Protein AF-A0A7S3AX98-F1 (afdb_monomer_lite)

pLDDT: mean 77.24, std 19.33, range [28.03, 97.25]

Secondary structure (DSSP, 8-state):
---EEEE------PPP-------S------PPPEEEEEEEEEE--SS--HHHHB--EEEEEESS-BSS--SEETTEEEEEEEPP-SS--BEEEEEES-SSSSTTEEEEEEE-TTSSEEESS--EE--GGGGSTTHHHHHHHHT--SHHHHTTEEETT----GGGGGSPPP-TTTTTSSEEEEEE---TT-EEEEETTT--EEEPPB-SS--EEEEEEEEEE-PPTT------

Radius of gyration: 21.08 Å; chains: 1; bounding box: 56×51×47 Å

InterPro domains:
  IPR044862 Prolyl 4-hydroxylase alpha subunit, Fe(2+) 2OG dioxygenase domain [PF13640] (165-219)
  IPR051559 Hypoxia-inducible factor prolyl hydroxylases [PTHR12907] (34-221)

Sequence (232 aa):
MASRCITWHPSSYLPPPHRRSQCSCCSSSTSPATRRSVTWLVYLNDEWDAQAHGGQLRVHERAADAEQVVGARGADLQIGWLRATSTLGEQPVFLDAGRSDDSGNCVLYVCLPSGGSRDLSQPFHANPLLFLSGGDLVARRLLIEREADAKRFHLVDAPKSAASAYLPQPGPEGADGGEQVRDISPTAGTLVLFDSVSLPHEVLPSVGRDRLACSGWFHEHVYPPGTHTAVA

Structure (mmCIF, N/CA/C/O backbone):
data_AF-A0A7S3AX98-F1
#
_entry.id   AF-A0A7S3AX98-F1
#
loop_
_atom_site.group_PDB
_atom_site.id
_atom_site.type_symbol
_atom_site.label_atom_id
_atom_site.label_alt_id
_atom_site.label_comp_id
_atom_site.label_asym_id
_atom_site.label_entity_id
_atom_site.label_seq_id
_atom_site.pdbx_PDB_ins_code
_atom_site.Cartn_x
_atom_site.Cartn_y
_atom_site.Cartn_z
_atom_site.occupancy
_atom_site.B_iso_or_equiv
_atom_site.auth_seq_id
_atom_site.auth_comp_id
_atom_site.auth_asym_id
_atom_site.auth_atom_id
_atom_site.pdbx_PDB_model_num
ATOM 1 N N . MET A 1 1 ? -5.302 9.783 24.234 1.00 44.66 1 MET A N 1
ATOM 2 C CA . MET A 1 1 ? -5.619 8.394 24.645 1.00 44.66 1 MET A CA 1
ATOM 3 C C . MET A 1 1 ? -4.852 7.441 23.740 1.00 44.66 1 MET A C 1
ATOM 5 O O . MET A 1 1 ? -4.564 7.828 22.614 1.00 44.66 1 MET A O 1
ATOM 9 N N . ALA A 1 2 ? -4.428 6.280 24.243 1.00 51.00 2 ALA A N 1
ATOM 10 C CA . ALA A 1 2 ? -3.436 5.426 23.584 1.00 51.00 2 ALA A CA 1
ATOM 11 C C . ALA A 1 2 ? -4.092 4.220 22.892 1.00 51.00 2 ALA A C 1
ATOM 13 O O . ALA A 1 2 ? -4.903 3.525 23.492 1.00 51.00 2 ALA A O 1
ATOM 14 N N . SER A 1 3 ? -3.706 3.938 21.645 1.00 53.66 3 SER A N 1
ATOM 15 C CA . SER A 1 3 ? -3.957 2.627 21.034 1.00 53.66 3 SER A CA 1
ATOM 16 C C . SER A 1 3 ? -3.023 1.597 21.671 1.00 53.66 3 SER A C 1
ATOM 18 O O . SER A 1 3 ? -1.813 1.826 21.733 1.00 53.66 3 SER A O 1
ATOM 20 N N . ARG A 1 4 ? -3.562 0.466 22.140 1.00 61.75 4 ARG A N 1
ATOM 21 C CA . ARG A 1 4 ? -2.764 -0.640 22.688 1.00 61.75 4 ARG A CA 1
ATOM 22 C C . ARG A 1 4 ? -2.791 -1.801 21.703 1.00 61.75 4 ARG A C 1
ATOM 24 O O . ARG A 1 4 ? -3.819 -2.445 21.516 1.00 61.75 4 ARG A O 1
ATOM 31 N N . CYS A 1 5 ? -1.651 -2.047 21.064 1.00 57.97 5 CYS A N 1
ATOM 32 C CA . CYS A 1 5 ? -1.474 -3.151 20.130 1.00 57.97 5 CYS A CA 1
ATOM 33 C C . CYS A 1 5 ? -0.668 -4.267 20.797 1.00 57.97 5 CYS A C 1
ATOM 35 O O . CYS A 1 5 ? 0.428 -4.016 21.302 1.00 57.97 5 CYS A O 1
ATOM 37 N N . ILE A 1 6 ? -1.207 -5.487 20.796 1.00 68.19 6 ILE A N 1
ATOM 38 C CA . ILE A 1 6 ? -0.447 -6.685 21.152 1.00 68.19 6 ILE A CA 1
ATOM 39 C C . ILE A 1 6 ? 0.127 -7.237 19.852 1.00 68.19 6 ILE A C 1
ATOM 41 O O . ILE A 1 6 ? -0.598 -7.787 19.021 1.00 68.19 6 ILE A O 1
ATOM 45 N N . THR A 1 7 ? 1.429 -7.059 19.661 1.00 57.88 7 THR A N 1
ATOM 46 C CA . THR A 1 7 ? 2.120 -7.559 18.475 1.00 57.88 7 THR A CA 1
ATOM 47 C C . THR A 1 7 ? 2.622 -8.971 18.736 1.00 57.88 7 THR A C 1
ATOM 49 O O . THR A 1 7 ? 3.448 -9.194 19.620 1.00 57.88 7 THR A O 1
ATOM 52 N N . TRP A 1 8 ? 2.143 -9.933 17.957 1.00 36.53 8 TRP A N 1
ATOM 53 C CA . TRP A 1 8 ? 2.626 -11.305 18.004 1.00 36.53 8 TRP A CA 1
ATOM 54 C C . TRP A 1 8 ? 3.872 -11.451 17.125 1.00 36.53 8 TRP A C 1
ATOM 56 O O . TRP A 1 8 ? 3.925 -10.935 16.008 1.00 36.53 8 TRP A O 1
ATOM 66 N N . HIS A 1 9 ? 4.907 -12.115 17.636 1.00 42.31 9 HIS A N 1
ATOM 67 C CA . HIS A 1 9 ? 6.134 -12.410 16.894 1.00 42.31 9 HIS A CA 1
ATOM 68 C C . HIS A 1 9 ? 6.312 -13.931 16.823 1.00 42.31 9 HIS A C 1
ATOM 70 O O . HIS A 1 9 ? 6.686 -14.540 17.829 1.00 42.31 9 HIS A O 1
ATOM 76 N N . PRO A 1 10 ? 6.080 -14.568 15.663 1.00 40.38 10 PRO A N 1
ATOM 77 C CA . PRO A 1 10 ? 6.420 -15.969 15.462 1.00 40.38 10 PRO A CA 1
ATOM 78 C C . PRO A 1 10 ? 7.929 -16.120 15.259 1.00 40.38 10 PRO A C 1
ATOM 80 O O . PRO A 1 10 ? 8.385 -16.341 14.144 1.00 40.38 10 PRO A O 1
ATOM 83 N N . SER A 1 11 ? 8.741 -15.982 16.308 1.00 40.16 11 SER A N 1
ATOM 84 C CA . SER A 1 11 ? 10.107 -16.517 16.258 1.00 40.16 11 SER A CA 1
ATOM 85 C C . SER A 1 11 ? 10.706 -16.719 17.644 1.00 40.16 11 SER A C 1
ATOM 87 O O . SER A 1 11 ? 11.289 -15.826 18.251 1.00 40.16 11 SER A O 1
ATOM 89 N N . SER A 1 12 ? 10.561 -17.934 18.158 1.00 35.84 12 SER A N 1
ATOM 90 C CA . SER A 1 12 ? 11.553 -18.554 19.039 1.00 35.84 12 SER A CA 1
ATOM 91 C C . SER A 1 12 ? 11.438 -20.068 18.889 1.00 35.84 12 S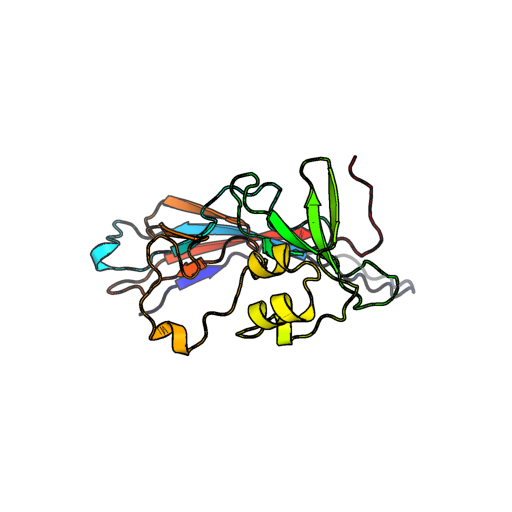ER A C 1
ATOM 93 O O . SER A 1 12 ? 11.002 -20.786 19.782 1.00 35.84 12 SER A O 1
ATOM 95 N N . TYR A 1 13 ? 11.849 -20.572 17.722 1.00 37.06 13 TYR A N 1
ATOM 96 C CA . TYR A 1 13 ? 12.366 -21.936 17.669 1.00 37.06 13 TYR A CA 1
ATOM 97 C C . TYR A 1 13 ? 13.660 -21.947 18.490 1.00 37.06 13 TYR A C 1
ATOM 99 O O . TYR A 1 13 ? 14.722 -21.565 18.006 1.00 37.06 13 TYR A O 1
ATOM 107 N N . LEU A 1 14 ? 13.556 -22.310 19.769 1.00 34.94 14 LEU A N 1
ATOM 108 C CA . LEU A 1 14 ? 14.710 -22.644 20.596 1.00 34.94 14 LEU A CA 1
ATOM 109 C C . LEU A 1 14 ? 15.337 -23.925 20.019 1.00 34.94 14 LEU A C 1
ATOM 111 O O . LEU A 1 14 ? 14.663 -24.959 20.009 1.00 34.94 14 LEU A O 1
ATOM 115 N N . PRO A 1 15 ? 16.592 -23.912 19.534 1.00 37.88 15 PRO A N 1
ATOM 116 C CA . PRO A 1 15 ? 17.270 -25.157 19.210 1.00 37.88 15 PRO A CA 1
ATOM 117 C C . PRO A 1 15 ? 17.524 -25.953 20.506 1.00 37.88 15 PRO A C 1
ATOM 119 O O . PRO A 1 15 ? 17.791 -25.355 21.555 1.00 37.88 15 PRO A O 1
ATOM 122 N N . PRO A 1 16 ? 17.437 -27.295 20.470 1.00 37.38 16 PRO A N 1
ATOM 123 C CA . PRO A 1 16 ? 17.613 -28.125 21.656 1.00 37.38 16 PRO A CA 1
ATOM 124 C C . PRO A 1 16 ? 19.055 -28.023 22.180 1.00 37.38 16 PRO A C 1
ATOM 126 O O . PRO A 1 16 ? 19.995 -27.869 21.393 1.00 37.38 16 PRO A O 1
ATOM 129 N N . PRO A 1 17 ? 19.281 -28.144 23.499 1.00 44.31 17 PRO A N 1
ATOM 130 C CA . PRO A 1 17 ? 20.614 -28.020 24.050 1.00 44.31 17 PRO A CA 1
ATOM 131 C C . PRO A 1 17 ? 21.300 -29.381 23.974 1.00 44.31 17 PRO A C 1
ATOM 133 O O . PRO A 1 17 ? 21.007 -30.225 24.804 1.00 44.31 17 PRO A O 1
ATOM 136 N N . HIS A 1 18 ? 22.248 -29.608 23.058 1.00 39.47 18 HIS A N 1
ATOM 137 C CA . HIS A 1 18 ? 23.334 -30.549 23.355 1.00 39.47 18 HIS A CA 1
ATOM 138 C C . HIS A 1 18 ? 24.621 -30.348 22.540 1.00 39.47 18 HIS A C 1
ATOM 140 O O . HIS A 1 18 ? 24.670 -30.515 21.331 1.00 39.47 18 HIS A O 1
ATOM 146 N N . ARG A 1 19 ? 25.675 -30.147 23.345 1.00 34.31 19 ARG A N 1
ATOM 147 C CA . ARG A 1 19 ? 27.054 -30.649 23.250 1.00 34.31 19 ARG A CA 1
ATOM 148 C C . ARG A 1 19 ? 27.988 -30.047 22.189 1.00 34.31 19 ARG A C 1
ATOM 150 O O . ARG A 1 19 ? 27.925 -30.319 21.001 1.00 34.31 19 ARG A O 1
ATOM 157 N N . ARG A 1 20 ? 28.955 -29.288 22.719 1.00 40.88 20 ARG A N 1
ATOM 158 C CA . ARG A 1 20 ? 30.170 -28.813 22.055 1.00 40.88 20 ARG A CA 1
ATOM 159 C C . ARG A 1 20 ? 30.968 -29.977 21.456 1.00 40.88 20 ARG A C 1
ATOM 161 O O . ARG A 1 20 ? 31.448 -30.829 22.196 1.00 40.88 20 ARG A O 1
ATOM 168 N N . SER A 1 21 ? 31.237 -29.889 20.163 1.00 35.28 21 SER A N 1
ATOM 169 C CA . SER A 1 21 ? 32.531 -30.239 19.574 1.00 35.28 21 SER A CA 1
ATOM 170 C C . SER A 1 21 ? 32.781 -29.264 18.428 1.00 35.28 21 SER A C 1
ATOM 172 O O . SER A 1 21 ? 32.036 -29.240 17.453 1.00 35.28 21 SER A O 1
ATOM 174 N N . GLN A 1 22 ? 33.779 -28.399 18.598 1.00 45.22 22 GLN A N 1
ATOM 175 C CA . GLN A 1 22 ? 34.223 -27.462 17.571 1.00 45.22 22 GLN A CA 1
ATOM 176 C C . GLN A 1 22 ? 34.738 -28.244 16.356 1.00 45.22 22 GLN A C 1
ATOM 178 O O . GLN A 1 22 ? 35.576 -29.131 16.506 1.00 45.22 22 GLN A O 1
ATOM 183 N N . CYS A 1 23 ? 34.278 -27.879 15.161 1.00 28.03 23 CYS A N 1
ATOM 184 C CA . CYS A 1 23 ? 34.991 -28.141 13.918 1.00 28.03 23 CYS A CA 1
ATOM 185 C C . CYS A 1 23 ? 34.952 -26.892 13.038 1.00 28.03 23 CYS A C 1
ATOM 187 O O . CYS A 1 23 ? 33.949 -26.192 12.932 1.00 28.03 23 CYS A O 1
ATOM 189 N N . SER A 1 24 ? 36.127 -26.599 12.500 1.00 43.31 24 SER A N 1
ATOM 190 C CA . SER A 1 24 ? 36.559 -25.354 11.885 1.00 43.31 24 SER A CA 1
ATOM 191 C C . SER A 1 24 ? 36.024 -25.187 10.465 1.00 43.31 24 SER A C 1
ATOM 193 O O . SER A 1 24 ? 36.678 -25.644 9.539 1.00 43.31 24 SER A O 1
ATOM 195 N N . CYS A 1 25 ? 34.914 -24.466 10.295 1.00 28.50 25 CYS A N 1
ATOM 196 C CA . CYS A 1 25 ? 34.627 -23.603 9.141 1.00 28.50 25 CYS A CA 1
ATOM 197 C C . CYS A 1 25 ? 33.595 -22.566 9.617 1.00 28.50 25 CYS A C 1
ATOM 199 O O . CYS A 1 25 ? 32.431 -22.918 9.799 1.00 28.50 25 CYS A O 1
ATOM 201 N N . CYS A 1 26 ? 33.970 -21.304 9.836 1.00 33.12 26 CYS A N 1
ATOM 202 C CA . CYS A 1 26 ? 32.992 -20.239 10.077 1.00 33.12 26 CYS A CA 1
ATOM 203 C C . CYS A 1 26 ? 32.237 -19.942 8.771 1.00 33.12 26 CYS A C 1
ATOM 205 O O . CYS A 1 26 ? 32.495 -18.945 8.107 1.00 33.12 26 CYS A O 1
ATOM 207 N N . SER A 1 27 ? 31.320 -20.825 8.384 1.00 40.88 27 SER A N 1
ATOM 208 C CA . SER A 1 27 ? 30.196 -20.443 7.542 1.00 40.88 27 SER A CA 1
ATOM 209 C C . SER A 1 27 ? 29.270 -19.647 8.452 1.00 40.88 27 SER A C 1
ATOM 211 O O . SER A 1 27 ? 28.631 -20.190 9.350 1.00 40.88 27 SER A O 1
ATOM 213 N N . SER A 1 28 ? 29.276 -18.325 8.298 1.00 43.94 28 SER A N 1
ATOM 214 C CA . SER A 1 28 ? 28.250 -17.473 8.881 1.00 43.94 28 SER A CA 1
ATOM 215 C C . SER A 1 28 ? 26.905 -17.986 8.374 1.00 43.94 28 SER A C 1
ATOM 217 O O . SER A 1 28 ? 26.558 -17.763 7.215 1.00 43.94 28 SER A O 1
ATOM 219 N N . SER A 1 29 ? 26.169 -18.726 9.204 1.00 48.00 29 SER A N 1
ATOM 220 C CA . SER A 1 29 ? 24.787 -19.094 8.917 1.00 48.00 29 SER A CA 1
ATOM 221 C C . SER A 1 29 ? 23.948 -17.827 9.048 1.00 48.00 29 SER A C 1
ATOM 223 O O . SER A 1 29 ? 23.324 -17.575 10.079 1.00 48.00 29 SER A O 1
ATOM 225 N N . THR A 1 30 ? 24.013 -16.968 8.037 1.00 55.72 30 THR A N 1
ATOM 226 C CA . THR A 1 30 ? 23.098 -15.845 7.912 1.00 55.72 30 THR A CA 1
ATOM 227 C C . THR A 1 30 ? 21.725 -16.468 7.728 1.00 55.72 30 THR A C 1
ATOM 229 O O . THR A 1 30 ? 21.477 -17.120 6.713 1.00 55.72 30 THR A O 1
ATOM 232 N N . SER A 1 31 ? 20.853 -16.346 8.732 1.00 59.03 31 SER A N 1
ATOM 233 C CA . SER A 1 31 ? 19.447 -16.709 8.564 1.00 59.03 31 SER A CA 1
ATOM 234 C C . SER A 1 31 ? 18.941 -16.040 7.284 1.00 59.03 31 SER A C 1
ATOM 236 O O . SER A 1 31 ? 19.215 -14.848 7.104 1.00 59.03 31 SER A O 1
ATOM 238 N N . PRO A 1 32 ? 18.264 -16.773 6.382 1.00 67.25 32 PRO A N 1
ATOM 239 C CA . PRO A 1 32 ? 17.798 -16.192 5.133 1.00 67.25 32 PRO A CA 1
ATOM 240 C C . PRO A 1 32 ? 16.945 -14.968 5.452 1.00 67.25 32 PRO A C 1
ATOM 242 O O . PRO A 1 32 ? 16.093 -15.018 6.345 1.00 67.25 32 PRO A O 1
ATOM 245 N N . ALA A 1 33 ? 17.216 -13.860 4.759 1.00 78.44 33 ALA A N 1
ATOM 246 C CA . ALA A 1 33 ? 16.448 -12.640 4.932 1.00 78.44 33 ALA A CA 1
ATOM 247 C C . ALA A 1 33 ? 14.962 -12.952 4.707 1.00 78.44 33 ALA A C 1
ATOM 249 O O . ALA A 1 33 ? 14.602 -13.743 3.834 1.00 78.44 33 ALA A O 1
ATOM 250 N N . THR A 1 34 ? 14.096 -12.364 5.525 1.00 85.56 34 THR A N 1
ATOM 251 C CA . THR A 1 34 ? 12.647 -12.484 5.356 1.00 85.56 34 THR A CA 1
ATOM 252 C C . THR A 1 34 ? 12.039 -11.102 5.252 1.00 85.56 34 THR A C 1
ATOM 254 O O . THR A 1 34 ? 12.587 -10.135 5.789 1.00 85.56 34 THR A O 1
ATOM 257 N N . ARG A 1 35 ? 10.896 -11.011 4.584 1.00 86.12 35 ARG A N 1
ATOM 258 C CA . ARG A 1 35 ? 10.091 -9.791 4.515 1.00 86.12 35 ARG A CA 1
ATOM 259 C C . ARG A 1 35 ? 8.653 -10.097 4.893 1.00 86.12 35 ARG A C 1
ATOM 261 O O . ARG A 1 35 ? 8.215 -11.238 4.777 1.00 86.12 35 ARG A O 1
ATOM 268 N N . ARG A 1 36 ? 7.935 -9.075 5.354 1.00 90.25 36 ARG A N 1
ATOM 269 C CA . ARG A 1 36 ? 6.500 -9.170 5.634 1.00 90.25 36 ARG A CA 1
ATOM 270 C C . ARG A 1 36 ? 5.756 -9.317 4.311 1.00 90.25 36 ARG A C 1
ATOM 272 O O . ARG A 1 36 ? 5.982 -8.508 3.418 1.00 90.25 36 ARG A O 1
ATOM 279 N N . SER A 1 37 ? 4.903 -10.327 4.205 1.00 91.19 37 SER A N 1
ATOM 280 C CA . SER A 1 37 ? 4.049 -10.549 3.034 1.00 91.19 37 SER A CA 1
ATOM 281 C C . SER A 1 37 ? 2.594 -10.217 3.334 1.00 91.19 37 SER A C 1
ATOM 283 O O . SER A 1 37 ? 1.951 -9.507 2.573 1.00 91.19 37 SER A O 1
ATOM 285 N N . VAL A 1 38 ? 2.075 -10.667 4.477 1.00 94.56 38 VAL A N 1
ATOM 286 C CA . VAL A 1 38 ? 0.684 -10.421 4.874 1.00 94.56 38 VAL A CA 1
ATOM 287 C C . VAL A 1 38 ? 0.641 -9.866 6.286 1.00 94.56 38 VAL A C 1
ATOM 289 O O . VAL A 1 38 ? 1.172 -10.472 7.219 1.00 94.56 38 VAL A O 1
ATOM 292 N N . THR A 1 39 ? -0.042 -8.740 6.457 1.00 95.00 39 THR A N 1
ATOM 293 C CA . THR A 1 39 ? -0.401 -8.196 7.765 1.00 95.00 39 THR A CA 1
ATOM 294 C C . THR A 1 39 ? -1.741 -8.781 8.172 1.00 95.00 39 THR A C 1
ATOM 296 O O . THR A 1 39 ? -2.671 -8.828 7.367 1.00 95.00 39 THR A O 1
ATOM 299 N N . TRP A 1 40 ? -1.864 -9.181 9.433 1.00 97.06 40 TRP A N 1
ATOM 300 C CA . TRP A 1 40 ? -3.150 -9.540 10.013 1.00 97.06 40 TRP A CA 1
ATOM 301 C C . TRP A 1 40 ? -3.392 -8.784 11.316 1.00 97.06 40 TRP A C 1
ATOM 303 O O . TRP A 1 40 ? -2.461 -8.502 12.077 1.00 97.06 40 TRP A O 1
ATOM 313 N N . LEU A 1 41 ? -4.657 -8.477 11.589 1.00 96.25 41 LEU A N 1
ATOM 314 C CA . LEU A 1 41 ? -5.102 -7.996 12.890 1.00 96.25 41 LEU A CA 1
ATOM 315 C C . LEU A 1 41 ? -6.504 -8.500 13.225 1.00 96.25 41 LEU A C 1
ATOM 317 O O . LEU A 1 41 ? -7.357 -8.622 12.351 1.00 96.25 41 LEU A O 1
ATOM 321 N N . VAL A 1 42 ? -6.743 -8.756 14.506 1.00 97.25 42 VAL A N 1
ATOM 322 C CA . VAL A 1 42 ? -8.062 -9.064 15.054 1.00 97.25 42 VAL A CA 1
ATOM 323 C C . VAL A 1 42 ? -8.419 -8.046 16.126 1.00 97.25 42 VAL A C 1
ATOM 325 O O . VAL A 1 42 ? -7.621 -7.753 17.023 1.00 97.25 42 VAL A O 1
ATOM 328 N N . TYR A 1 43 ? -9.619 -7.493 16.018 1.00 96.75 43 TYR A N 1
ATOM 329 C CA . TYR A 1 43 ? -10.148 -6.529 16.971 1.00 96.75 43 TYR A CA 1
ATOM 330 C C . TYR A 1 43 ? -10.787 -7.214 18.172 1.00 96.75 43 TYR A C 1
ATOM 332 O O . TYR A 1 43 ? -11.423 -8.261 18.036 1.00 96.75 43 TYR A O 1
ATOM 340 N N . LEU A 1 44 ? -10.613 -6.607 19.348 1.00 95.06 44 LEU A N 1
ATOM 341 C CA . LEU A 1 44 ? -10.995 -7.200 20.634 1.00 95.06 44 LEU A CA 1
ATOM 342 C C . LEU A 1 44 ? -12.018 -6.366 21.416 1.00 95.06 44 LEU A C 1
ATOM 344 O O . LEU A 1 44 ? -12.429 -6.774 22.496 1.00 95.06 44 LEU A O 1
ATOM 348 N N . ASN A 1 45 ? -12.396 -5.183 20.928 1.00 88.88 45 ASN A N 1
ATOM 349 C CA . ASN A 1 45 ? -13.336 -4.326 21.642 1.00 88.88 45 ASN A CA 1
ATOM 350 C C . ASN A 1 45 ? -14.788 -4.643 21.287 1.00 88.88 45 ASN A C 1
ATOM 352 O O . ASN A 1 45 ? -15.217 -4.415 20.151 1.00 88.88 45 ASN A O 1
ATOM 356 N N . ASP A 1 46 ? -15.556 -5.061 22.284 1.00 90.06 46 ASP A N 1
ATOM 357 C CA . ASP A 1 46 ? -17.002 -5.195 22.156 1.00 90.06 46 ASP A CA 1
ATOM 358 C C . ASP A 1 46 ? -17.682 -3.823 22.004 1.00 90.06 46 ASP A C 1
ATOM 360 O O . ASP A 1 46 ? -17.147 -2.780 22.407 1.00 90.06 46 ASP A O 1
ATOM 364 N N . GLU A 1 47 ? -18.859 -3.821 21.371 1.00 89.56 47 GLU A N 1
ATOM 365 C CA . GLU A 1 47 ? -19.755 -2.658 21.271 1.00 89.56 47 GLU A CA 1
ATOM 366 C C . GLU A 1 47 ? -19.046 -1.373 20.785 1.00 89.56 47 GLU A C 1
ATOM 368 O O . GLU A 1 47 ? -19.174 -0.293 21.369 1.00 89.56 47 GLU A O 1
ATOM 373 N N . TRP A 1 48 ? -18.210 -1.480 19.742 1.00 92.69 48 TRP A N 1
ATOM 374 C CA . TRP A 1 48 ? -17.514 -0.321 19.166 1.00 92.69 48 TRP A CA 1
ATOM 375 C C . TRP A 1 48 ? -18.428 0.521 18.281 1.00 92.69 48 TRP A C 1
ATOM 377 O O . TRP A 1 48 ? -18.781 0.117 17.177 1.00 92.69 48 TRP A O 1
ATOM 387 N N . ASP A 1 49 ? -18.750 1.728 18.750 1.00 92.19 49 ASP A N 1
ATOM 388 C CA . ASP A 1 49 ? -19.345 2.780 17.924 1.00 92.19 49 ASP A CA 1
ATOM 389 C C . ASP A 1 49 ? -18.245 3.573 17.208 1.00 92.19 49 ASP A C 1
ATOM 391 O O . ASP A 1 49 ? -17.502 4.340 17.821 1.00 92.19 49 ASP A O 1
ATOM 395 N N . ALA A 1 50 ? -18.139 3.377 15.898 1.00 89.56 50 ALA A N 1
ATOM 396 C CA . ALA A 1 50 ? -17.135 4.022 15.066 1.00 89.56 50 ALA A CA 1
ATOM 397 C C . ALA A 1 50 ? -17.366 5.544 14.924 1.00 89.56 50 ALA A C 1
ATOM 399 O O . ALA A 1 50 ? -16.400 6.292 14.768 1.00 89.56 50 ALA A O 1
ATOM 400 N N . GLN A 1 51 ? -18.616 6.014 15.008 1.00 90.62 51 GLN A N 1
ATOM 401 C CA . GLN A 1 51 ? -18.954 7.439 14.910 1.00 90.62 51 GLN A CA 1
ATOM 402 C C . GLN A 1 51 ? -18.576 8.185 16.189 1.00 90.62 51 GLN A C 1
ATOM 404 O O . GLN A 1 51 ? -18.017 9.278 16.126 1.00 90.62 51 GLN A O 1
ATOM 409 N N . ALA A 1 52 ? -18.829 7.580 17.351 1.00 92.88 52 ALA A N 1
ATOM 410 C CA . ALA A 1 52 ? -18.485 8.179 18.638 1.00 92.88 52 ALA A CA 1
ATOM 411 C C . ALA A 1 52 ? -16.995 8.031 18.995 1.00 92.88 52 ALA A C 1
ATOM 413 O O . ALA A 1 52 ? -16.405 8.943 19.576 1.00 92.88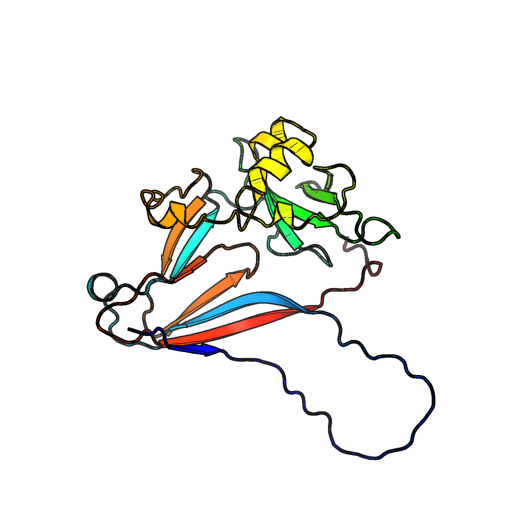 52 ALA A O 1
ATOM 414 N N . HIS A 1 53 ? -16.380 6.887 18.673 1.00 93.50 53 HIS A N 1
ATOM 415 C CA . HIS A 1 53 ? -15.053 6.530 19.189 1.00 93.50 53 HIS A CA 1
ATOM 416 C C . HIS A 1 53 ? -13.922 6.585 18.153 1.00 93.50 53 HIS A C 1
ATOM 418 O O . HIS A 1 53 ? -12.757 6.497 18.545 1.00 93.50 53 HIS A O 1
ATOM 424 N N . GLY A 1 54 ? -14.212 6.722 16.855 1.00 93.38 54 GLY A N 1
ATOM 425 C CA . GLY A 1 54 ? -13.187 6.725 15.805 1.00 93.38 54 GLY A CA 1
ATOM 426 C C . GLY A 1 54 ? -12.404 5.407 15.733 1.00 93.38 54 GLY A C 1
ATOM 427 O O . GLY A 1 54 ? -12.976 4.323 15.874 1.00 93.38 54 GLY A O 1
ATOM 428 N N . GLY A 1 55 ? -11.082 5.490 15.543 1.00 92.56 55 GLY A N 1
ATOM 429 C CA . GLY A 1 55 ? -10.175 4.337 15.622 1.00 92.56 55 GLY A CA 1
ATOM 430 C C . GLY A 1 55 ? -10.212 3.371 14.432 1.00 92.56 55 GLY A C 1
ATOM 431 O O . GLY A 1 55 ? -9.691 2.257 14.540 1.00 92.56 55 GLY A O 1
ATOM 432 N N . GLN A 1 56 ? -10.840 3.745 13.317 1.00 94.56 56 GLN A N 1
ATOM 433 C CA . GLN A 1 56 ? -10.907 2.901 12.125 1.00 94.56 56 GLN A CA 1
ATOM 434 C C . GLN A 1 56 ? -9.508 2.639 11.557 1.00 94.56 56 GLN A C 1
ATOM 436 O O . GLN A 1 56 ? -8.627 3.499 11.611 1.00 94.56 56 GLN A O 1
ATOM 441 N N . LEU A 1 57 ? -9.309 1.448 10.992 1.00 94.31 57 LEU A N 1
ATOM 442 C CA . LEU A 1 57 ? -8.206 1.228 10.060 1.00 94.31 57 LEU A CA 1
ATOM 443 C C . LEU A 1 57 ? -8.658 1.740 8.697 1.00 94.31 57 LEU A C 1
ATOM 445 O O . LEU A 1 57 ? -9.554 1.152 8.092 1.00 94.31 57 LEU A O 1
ATOM 449 N N . ARG A 1 58 ? -8.051 2.829 8.244 1.00 92.50 58 ARG A N 1
ATOM 450 C CA . ARG A 1 58 ? -8.231 3.363 6.904 1.00 92.50 58 ARG A CA 1
ATOM 451 C C . ARG A 1 58 ? -7.253 2.680 5.967 1.00 92.50 58 ARG A C 1
ATOM 453 O O . ARG A 1 58 ? -6.051 2.708 6.218 1.00 92.50 58 ARG A O 1
ATOM 460 N N . VAL A 1 59 ? -7.759 2.083 4.901 1.00 90.75 59 VAL A N 1
ATOM 461 C CA . VAL A 1 59 ? -6.952 1.514 3.819 1.00 90.75 59 VAL A CA 1
ATOM 462 C C . VAL A 1 59 ? -7.142 2.333 2.545 1.00 90.75 59 VAL A C 1
ATOM 464 O O . VAL A 1 59 ? -8.211 2.906 2.317 1.00 90.75 59 VAL A O 1
ATOM 467 N N . HIS A 1 60 ? -6.087 2.397 1.741 1.00 88.81 60 HIS A N 1
ATOM 468 C CA . HIS A 1 60 ? -6.045 3.073 0.450 1.00 88.81 60 HIS A CA 1
ATOM 469 C C . HIS A 1 60 ? -5.929 2.002 -0.640 1.00 88.81 60 HIS A C 1
ATOM 471 O O . HIS A 1 60 ? -4.834 1.641 -1.069 1.00 88.81 60 HIS A O 1
ATOM 477 N N . GLU A 1 61 ? -7.066 1.421 -1.019 1.00 88.81 61 GLU A N 1
ATOM 478 C CA . GLU A 1 61 ? -7.146 0.409 -2.078 1.00 88.81 61 GLU A CA 1
ATOM 479 C C . GLU A 1 61 ? -6.912 1.075 -3.443 1.00 88.81 61 GLU A C 1
ATOM 481 O O . GLU A 1 61 ? -7.101 2.281 -3.588 1.00 88.81 61 GLU A O 1
ATOM 486 N N . ARG A 1 62 ? -6.496 0.327 -4.470 1.00 89.38 62 ARG A N 1
ATOM 487 C CA . ARG A 1 62 ? -6.496 0.871 -5.836 1.00 89.38 62 ARG A CA 1
ATOM 488 C C . ARG A 1 62 ? -7.920 0.874 -6.385 1.00 89.38 62 ARG A C 1
ATOM 490 O O . ARG A 1 62 ? -8.678 -0.055 -6.135 1.00 89.38 62 ARG A O 1
ATOM 497 N N . ALA A 1 63 ? -8.275 1.910 -7.141 1.00 84.75 63 ALA A N 1
ATOM 498 C CA . ALA A 1 63 ? -9.631 2.080 -7.667 1.00 84.75 63 ALA A CA 1
ATOM 499 C C . ALA A 1 63 ? -10.004 1.058 -8.761 1.00 84.75 63 ALA A C 1
ATOM 501 O O . ALA A 1 63 ? -11.185 0.865 -9.043 1.00 84.75 63 ALA A O 1
ATOM 502 N N . ALA A 1 64 ? -9.013 0.420 -9.383 1.00 89.19 64 ALA A N 1
ATOM 503 C CA . ALA A 1 64 ? -9.202 -0.658 -10.344 1.00 89.19 64 ALA A CA 1
ATOM 504 C C . ALA A 1 64 ? -8.362 -1.880 -9.953 1.00 89.19 64 ALA A C 1
ATOM 506 O O . ALA A 1 64 ? -7.349 -1.758 -9.260 1.00 89.19 64 ALA A O 1
ATOM 507 N N . ASP A 1 65 ? -8.791 -3.054 -10.418 1.00 90.12 65 ASP A N 1
ATOM 508 C CA . ASP A 1 65 ? -8.109 -4.312 -10.131 1.00 90.12 65 ASP A CA 1
ATOM 509 C C . ASP A 1 65 ? -6.690 -4.331 -10.708 1.00 90.12 65 ASP A C 1
ATOM 511 O O . ASP A 1 65 ? -6.401 -3.751 -11.764 1.00 90.12 65 ASP A O 1
ATOM 515 N N . ALA A 1 66 ? -5.801 -5.030 -10.004 1.00 91.94 66 ALA A N 1
ATOM 516 C CA . ALA A 1 66 ? -4.446 -5.247 -10.466 1.00 91.94 66 ALA A CA 1
ATOM 517 C C . ALA A 1 66 ? -4.425 -6.268 -11.613 1.00 91.94 66 ALA A C 1
ATOM 519 O O . ALA A 1 66 ? -4.963 -7.367 -11.498 1.00 91.94 66 ALA A O 1
ATOM 520 N N . GLU A 1 67 ? -3.724 -5.939 -12.695 1.00 91.25 67 GLU A N 1
ATOM 521 C CA . GLU A 1 67 ? -3.506 -6.839 -13.835 1.00 91.25 67 GLU A CA 1
ATOM 522 C C . GLU A 1 67 ? -2.708 -8.092 -13.452 1.00 91.25 67 GLU A C 1
ATOM 524 O O . GLU A 1 67 ? -2.729 -9.086 -14.175 1.00 91.25 67 GLU A O 1
ATOM 529 N N . GLN A 1 68 ? -1.942 -8.034 -12.357 1.00 91.19 68 GLN A N 1
ATOM 530 C CA . GLN A 1 68 ? -0.999 -9.063 -11.918 1.00 91.19 68 GLN A CA 1
ATOM 531 C C . GLN A 1 68 ? -0.933 -9.136 -10.385 1.00 91.19 68 GLN A C 1
ATOM 533 O O . GLN A 1 68 ? -1.431 -8.254 -9.687 1.00 91.19 68 GLN A O 1
ATOM 538 N N . VAL A 1 69 ? -0.284 -10.186 -9.868 1.00 90.75 69 VAL A N 1
ATOM 539 C CA . VAL A 1 69 ? -0.032 -10.371 -8.427 1.00 90.75 69 VAL A CA 1
ATOM 540 C C . VAL A 1 69 ? 0.719 -9.168 -7.856 1.00 90.75 69 VAL A C 1
ATOM 542 O O . VAL A 1 69 ? 1.627 -8.642 -8.496 1.00 90.75 69 VAL A O 1
ATOM 545 N N . VAL A 1 70 ? 0.330 -8.751 -6.654 1.00 93.56 70 VAL A N 1
ATOM 546 C CA . VAL A 1 70 ? 0.867 -7.591 -5.934 1.00 93.56 70 VAL A CA 1
ATOM 547 C C . VAL A 1 70 ? 1.856 -8.014 -4.847 1.00 93.56 70 VAL A C 1
ATOM 549 O O . VAL A 1 70 ? 2.046 -9.199 -4.574 1.00 93.56 70 VAL A O 1
ATOM 552 N N . GLY A 1 71 ? 2.489 -7.028 -4.228 1.00 91.75 71 GLY A N 1
ATOM 553 C CA . GLY A 1 71 ? 3.304 -7.182 -3.035 1.00 91.75 71 GLY A CA 1
ATOM 554 C C . GLY A 1 71 ? 4.750 -7.515 -3.358 1.00 91.75 71 GLY A C 1
ATOM 555 O O . GLY A 1 71 ? 5.636 -6.666 -3.230 1.00 91.75 71 GLY A O 1
ATOM 556 N N . ALA A 1 72 ? 5.015 -8.734 -3.819 1.00 89.38 72 ALA A N 1
ATOM 557 C CA . ALA A 1 72 ? 6.367 -9.122 -4.187 1.00 89.38 72 ALA A CA 1
ATOM 558 C C . ALA A 1 72 ? 6.440 -10.261 -5.207 1.00 89.38 72 ALA A C 1
ATOM 560 O O . ALA A 1 72 ? 5.518 -11.060 -5.364 1.00 89.38 72 ALA A O 1
ATOM 561 N N . ARG A 1 73 ? 7.581 -10.349 -5.897 1.00 87.06 73 ARG A N 1
ATOM 562 C CA . ARG A 1 73 ? 7.853 -11.351 -6.928 1.00 87.06 73 ARG A CA 1
ATOM 563 C C . ARG A 1 73 ? 9.266 -11.904 -6.775 1.00 87.06 73 ARG A C 1
ATOM 565 O O . ARG A 1 73 ? 10.239 -11.280 -7.177 1.00 87.06 73 ARG A O 1
ATOM 572 N N . GLY A 1 74 ? 9.395 -13.105 -6.210 1.00 85.25 74 GLY A N 1
ATOM 573 C CA . GLY A 1 74 ? 10.716 -13.688 -5.949 1.00 85.25 74 GLY A CA 1
ATOM 574 C C . GLY A 1 74 ? 11.519 -12.803 -4.993 1.00 85.25 74 GLY A C 1
ATOM 575 O O . GLY A 1 74 ? 11.068 -12.553 -3.879 1.00 85.25 74 GLY A O 1
ATOM 576 N N . ALA A 1 75 ? 12.681 -12.302 -5.408 1.00 83.06 75 ALA A N 1
ATOM 577 C CA . ALA A 1 75 ? 13.457 -11.345 -4.612 1.00 83.06 75 ALA A CA 1
ATOM 578 C C . ALA A 1 75 ? 12.928 -9.899 -4.711 1.00 83.06 75 ALA A C 1
ATOM 580 O O . ALA A 1 75 ? 13.198 -9.092 -3.820 1.00 83.06 75 ALA A O 1
ATOM 581 N N . ASP A 1 76 ? 12.111 -9.596 -5.719 1.00 87.81 76 ASP A N 1
ATOM 582 C CA . ASP A 1 76 ? 11.751 -8.230 -6.090 1.00 87.81 76 ASP A CA 1
ATOM 583 C C . ASP A 1 76 ? 10.543 -7.736 -5.302 1.00 87.81 76 ASP A C 1
ATOM 585 O O . ASP A 1 76 ? 9.565 -8.463 -5.099 1.00 87.81 76 ASP A O 1
ATOM 589 N N . LEU A 1 77 ? 10.602 -6.482 -4.862 1.00 88.56 77 LEU A N 1
ATOM 590 C CA . LEU A 1 77 ? 9.538 -5.839 -4.095 1.00 88.56 77 LEU A CA 1
ATOM 591 C C . LEU A 1 77 ? 8.706 -4.942 -5.010 1.00 88.56 77 LEU A C 1
ATOM 593 O O . LEU A 1 77 ? 9.261 -4.227 -5.850 1.00 88.56 77 LEU A O 1
ATOM 597 N N . GLN A 1 78 ? 7.385 -4.941 -4.833 1.00 92.81 78 GLN A N 1
ATOM 598 C CA . GLN A 1 78 ? 6.550 -3.912 -5.439 1.00 92.81 78 GLN A CA 1
ATOM 599 C C . GLN A 1 78 ? 6.863 -2.562 -4.786 1.00 92.81 78 GLN A C 1
ATOM 601 O O . GLN A 1 78 ? 6.816 -2.428 -3.567 1.00 92.81 78 GLN A O 1
ATOM 606 N N . ILE A 1 79 ? 7.157 -1.550 -5.600 1.00 90.75 79 ILE A N 1
ATOM 607 C CA . ILE A 1 79 ? 7.439 -0.190 -5.117 1.00 90.75 79 ILE A CA 1
ATOM 608 C C . ILE A 1 79 ? 6.464 0.855 -5.661 1.00 90.75 79 ILE A C 1
ATOM 610 O O . ILE A 1 79 ? 6.419 1.978 -5.159 1.00 90.75 79 ILE A O 1
ATOM 614 N N . GLY A 1 80 ? 5.684 0.510 -6.687 1.00 91.69 80 GLY A N 1
ATOM 615 C CA . GLY A 1 80 ? 4.746 1.437 -7.303 1.00 91.69 80 GLY A CA 1
ATOM 616 C C . GLY A 1 80 ? 3.658 0.770 -8.130 1.00 91.69 80 GLY A C 1
ATOM 617 O O . GLY A 1 80 ? 3.458 -0.446 -8.093 1.00 91.69 80 GLY A O 1
ATOM 618 N N . TRP A 1 81 ? 2.982 1.611 -8.896 1.00 93.06 81 TRP A N 1
ATOM 619 C CA . TRP A 1 81 ? 1.859 1.313 -9.766 1.00 93.06 81 TRP A CA 1
ATOM 620 C C . TRP A 1 81 ? 1.999 2.092 -11.073 1.00 93.06 81 TRP A C 1
ATOM 622 O O . TRP A 1 81 ? 2.457 3.234 -11.065 1.00 93.06 81 TRP A O 1
ATOM 632 N N . LEU A 1 82 ? 1.556 1.515 -12.190 1.00 92.88 82 LEU A N 1
ATOM 633 C CA . LEU A 1 82 ? 1.058 2.294 -13.320 1.00 92.88 82 LEU A CA 1
ATOM 634 C C . LEU A 1 82 ? -0.467 2.302 -13.254 1.00 92.88 82 LEU A C 1
ATOM 636 O O . LEU A 1 82 ? -1.090 1.243 -13.345 1.00 92.88 82 LEU A O 1
ATOM 640 N N . ARG A 1 83 ? -1.051 3.498 -13.157 1.00 91.12 83 ARG A N 1
ATOM 641 C CA . ARG A 1 83 ? -2.501 3.713 -13.111 1.00 91.12 83 ARG A CA 1
ATOM 642 C C . ARG A 1 83 ? -3.217 3.024 -14.268 1.00 91.12 83 ARG A C 1
ATOM 644 O O . ARG A 1 83 ? -2.698 3.037 -15.390 1.00 91.12 83 ARG A O 1
ATOM 651 N N . ALA A 1 84 ? -4.408 2.495 -14.026 1.00 90.31 84 ALA A N 1
ATOM 652 C CA . ALA A 1 84 ? -5.258 1.906 -15.052 1.00 90.31 84 ALA A CA 1
ATOM 653 C C . ALA A 1 84 ? -5.515 2.859 -16.240 1.00 90.31 84 ALA A C 1
ATOM 655 O O . ALA A 1 84 ? -5.500 4.088 -16.120 1.00 90.31 84 ALA A O 1
ATOM 656 N N . THR A 1 85 ? -5.743 2.275 -17.412 1.00 87.88 85 THR A N 1
ATOM 657 C CA . THR A 1 85 ? -6.215 2.945 -18.630 1.00 87.88 85 THR A CA 1
ATOM 658 C C . THR A 1 85 ? -7.583 2.391 -19.024 1.00 87.88 85 THR A C 1
ATOM 660 O O . THR A 1 85 ? -8.129 1.508 -18.372 1.00 87.88 85 THR A O 1
ATOM 663 N N . SER A 1 86 ? -8.140 2.858 -20.143 1.00 87.25 86 SER A N 1
ATOM 664 C CA . SER A 1 86 ? -9.356 2.269 -20.716 1.00 87.25 86 SER A CA 1
ATOM 665 C C . SER A 1 86 ? -9.189 0.822 -21.202 1.00 87.25 86 SER A C 1
ATOM 667 O O . SER A 1 86 ? -10.183 0.193 -21.552 1.00 87.25 86 SER A O 1
ATOM 669 N N . THR A 1 87 ? -7.958 0.304 -21.277 1.00 85.94 87 THR A N 1
ATOM 670 C CA . THR A 1 87 ? -7.651 -1.019 -21.843 1.00 85.94 87 THR A CA 1
ATOM 671 C C . THR A 1 87 ? -6.850 -1.928 -20.916 1.00 85.94 87 THR A C 1
ATOM 673 O O . THR A 1 87 ? -6.683 -3.096 -21.250 1.00 85.94 87 THR A O 1
ATOM 676 N N . LEU A 1 88 ? -6.317 -1.411 -19.807 1.00 85.44 88 LEU A N 1
ATOM 677 C CA . LEU A 1 88 ? -5.514 -2.147 -18.828 1.00 85.44 88 LEU A CA 1
ATOM 678 C C . LEU A 1 88 ? -5.899 -1.688 -17.419 1.00 85.44 88 LEU A C 1
ATOM 680 O O . LEU A 1 88 ? -6.036 -0.486 -17.194 1.00 85.44 88 LEU A O 1
ATOM 684 N N . GLY A 1 89 ? -6.011 -2.616 -16.477 1.00 90.06 89 GLY A N 1
ATOM 685 C CA . GLY A 1 89 ? -6.114 -2.351 -15.045 1.00 90.06 89 GLY A CA 1
ATOM 686 C C . GLY A 1 89 ? -4.830 -1.768 -14.446 1.00 90.06 89 GLY A C 1
ATOM 687 O O . GLY A 1 89 ? -3.899 -1.351 -15.146 1.00 90.06 89 GLY A O 1
ATOM 688 N N . GLU A 1 90 ? -4.782 -1.717 -13.119 1.00 92.31 90 GLU A N 1
ATOM 689 C CA . GLU A 1 90 ? -3.626 -1.211 -12.379 1.00 92.31 90 GLU A CA 1
ATOM 690 C C . GLU A 1 90 ? -2.444 -2.167 -12.551 1.00 92.31 90 GLU A C 1
ATOM 692 O O . GLU A 1 90 ? -2.572 -3.379 -12.386 1.00 92.31 90 GLU A O 1
ATOM 697 N N . GLN A 1 91 ? -1.266 -1.648 -12.894 1.00 94.31 91 GLN A N 1
ATOM 698 C CA . GLN A 1 91 ? -0.095 -2.496 -13.130 1.00 94.31 91 GLN A CA 1
ATOM 699 C C . GLN A 1 91 ? 0.895 -2.347 -11.973 1.00 94.31 91 GLN A C 1
ATOM 701 O O . GLN A 1 91 ? 1.452 -1.258 -11.813 1.00 94.31 91 GLN A O 1
ATOM 706 N N . PRO A 1 92 ? 1.163 -3.405 -11.191 1.00 95.12 92 PRO A N 1
ATOM 707 C CA . PRO A 1 92 ? 2.190 -3.371 -10.157 1.00 95.12 92 PRO A CA 1
ATOM 708 C C . PRO A 1 92 ? 3.572 -3.114 -10.769 1.00 95.12 92 PRO A C 1
ATOM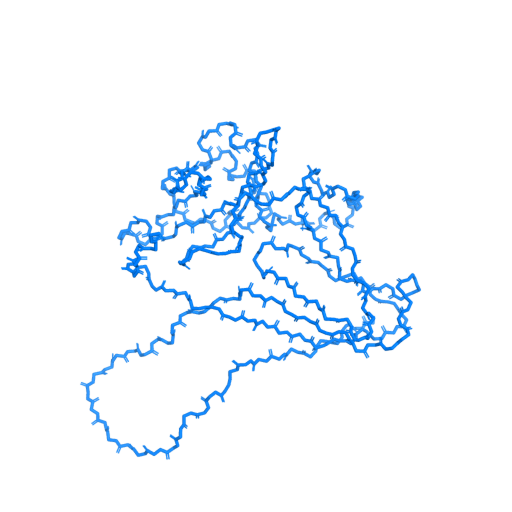 710 O O . PRO A 1 92 ? 3.955 -3.756 -11.753 1.00 95.12 92 PRO A O 1
ATOM 713 N N . VAL A 1 93 ? 4.321 -2.179 -10.184 1.00 95.12 93 VAL A N 1
ATOM 714 C CA . VAL A 1 93 ? 5.705 -1.878 -10.566 1.00 95.12 93 VAL A CA 1
ATOM 715 C C . VAL A 1 93 ? 6.652 -2.465 -9.534 1.00 95.12 93 VAL A C 1
ATOM 717 O O . VAL A 1 93 ? 6.580 -2.127 -8.349 1.00 95.12 93 VAL A O 1
ATOM 720 N N . PHE A 1 94 ? 7.564 -3.306 -10.004 1.00 93.56 94 PHE A N 1
ATOM 721 C CA . PHE A 1 94 ? 8.550 -4.003 -9.190 1.00 93.56 94 PHE A CA 1
ATOM 722 C C . PHE A 1 94 ? 9.936 -3.387 -9.350 1.00 93.56 94 PHE A C 1
ATOM 724 O O . PHE A 1 94 ? 10.277 -2.857 -10.411 1.00 93.56 94 PHE A O 1
ATOM 731 N N . LEU A 1 95 ? 10.724 -3.480 -8.284 1.00 90.69 95 LEU A N 1
ATOM 732 C CA . LEU A 1 95 ? 12.140 -3.143 -8.263 1.00 90.69 95 LEU A CA 1
ATOM 733 C C . LEU A 1 95 ? 12.961 -4.434 -8.300 1.00 90.69 95 LEU A C 1
ATOM 735 O O . LEU A 1 95 ? 13.022 -5.151 -7.301 1.00 90.69 95 LEU A O 1
ATOM 739 N N . ASP A 1 96 ? 13.610 -4.693 -9.433 1.00 89.12 96 ASP A N 1
ATOM 740 C CA . ASP A 1 96 ? 14.672 -5.695 -9.537 1.00 89.12 96 ASP A CA 1
ATOM 741 C C . ASP A 1 96 ? 15.961 -5.075 -8.996 1.00 89.12 96 ASP A C 1
ATOM 743 O O . ASP A 1 96 ? 16.472 -4.119 -9.578 1.00 89.12 96 ASP A O 1
ATOM 747 N N . ALA A 1 97 ? 16.464 -5.580 -7.869 1.00 79.88 97 ALA A N 1
ATOM 748 C CA . ALA A 1 97 ? 17.701 -5.108 -7.242 1.00 79.88 97 ALA A CA 1
ATOM 749 C C . ALA A 1 97 ? 18.929 -5.985 -7.559 1.00 79.88 97 ALA A C 1
ATOM 751 O O . ALA A 1 97 ? 20.016 -5.714 -7.042 1.00 79.88 97 ALA A O 1
ATOM 752 N N . GLY A 1 98 ? 18.758 -7.040 -8.360 1.00 73.62 98 GLY A N 1
ATOM 753 C CA . GLY A 1 98 ? 19.762 -8.074 -8.624 1.00 73.62 98 GLY A CA 1
ATOM 754 C C . GLY A 1 98 ? 20.060 -8.298 -10.104 1.00 73.62 98 GLY A C 1
ATOM 755 O O . GLY A 1 98 ? 20.662 -9.313 -10.448 1.00 73.62 98 GLY A O 1
ATOM 756 N N . ARG A 1 99 ? 19.643 -7.382 -10.984 1.00 70.88 99 ARG A N 1
ATOM 757 C CA . ARG A 1 99 ? 19.714 -7.572 -12.438 1.00 70.88 99 ARG A CA 1
ATOM 758 C C . ARG A 1 99 ? 21.125 -7.681 -13.009 1.00 70.88 99 ARG A C 1
ATOM 760 O O . ARG A 1 99 ? 21.303 -8.201 -14.109 1.00 70.88 99 ARG A O 1
ATOM 767 N N . SER A 1 100 ? 22.122 -7.176 -12.291 1.00 60.59 100 SER A N 1
ATOM 768 C CA . SER A 1 100 ? 23.524 -7.359 -12.646 1.00 60.59 100 SER A CA 1
ATOM 769 C C . SER A 1 100 ? 24.318 -7.917 -11.480 1.00 60.59 100 SER A C 1
ATOM 771 O O . SER A 1 100 ? 23.995 -7.656 -10.324 1.00 60.59 100 SER A O 1
ATOM 773 N N . ASP A 1 101 ? 25.424 -8.578 -11.809 1.00 62.59 101 ASP A N 1
ATOM 774 C CA . ASP A 1 101 ? 26.437 -9.051 -10.861 1.00 62.59 101 ASP A CA 1
ATOM 775 C C . ASP A 1 101 ? 27.034 -7.907 -10.010 1.00 62.59 101 ASP A C 1
ATOM 777 O O . ASP A 1 101 ? 27.655 -8.155 -8.976 1.00 62.59 101 ASP A O 1
ATOM 781 N N . ASP A 1 102 ? 26.844 -6.653 -10.440 1.00 60.16 102 ASP A N 1
ATOM 782 C CA . ASP A 1 102 ? 27.193 -5.446 -9.696 1.00 60.16 102 ASP A CA 1
ATOM 783 C C . ASP A 1 102 ? 26.064 -5.015 -8.745 1.00 60.16 102 ASP A C 1
ATOM 785 O O . ASP A 1 102 ? 24.932 -4.725 -9.154 1.00 60.16 102 ASP A O 1
ATOM 789 N N . SER A 1 103 ? 26.384 -4.968 -7.451 1.00 61.44 103 SER A N 1
ATOM 790 C CA . SER A 1 103 ? 25.433 -4.626 -6.399 1.00 61.44 103 SER A CA 1
ATOM 791 C C . SER A 1 103 ? 24.942 -3.188 -6.552 1.00 61.44 103 SER A C 1
ATOM 793 O O . SER A 1 103 ? 25.733 -2.247 -6.560 1.00 61.44 103 SER A O 1
ATOM 795 N N . GLY A 1 104 ? 23.623 -3.011 -6.588 1.00 63.50 104 GLY A N 1
ATOM 796 C CA . GLY A 1 104 ? 22.998 -1.693 -6.593 1.00 63.50 104 GLY A CA 1
ATOM 797 C C . GLY A 1 104 ? 22.537 -1.204 -7.959 1.00 63.50 104 GLY A C 1
ATOM 798 O O . GLY A 1 104 ? 21.912 -0.155 -7.983 1.00 63.50 104 GLY A O 1
ATOM 799 N N . ASN A 1 105 ? 22.769 -1.930 -9.056 1.00 81.19 105 ASN A N 1
ATOM 800 C CA . ASN A 1 105 ? 22.089 -1.664 -10.326 1.00 81.19 105 ASN A CA 1
ATOM 801 C C . ASN A 1 105 ? 20.670 -2.228 -10.285 1.00 81.19 105 ASN A C 1
ATOM 803 O O . ASN A 1 105 ? 20.453 -3.434 -10.409 1.00 81.19 105 ASN A O 1
ATOM 807 N N . CYS A 1 106 ? 19.707 -1.336 -10.107 1.00 86.38 106 CYS A N 1
ATOM 808 C CA . CYS A 1 106 ? 18.300 -1.670 -10.043 1.00 86.38 106 CYS A CA 1
ATOM 809 C C . CYS A 1 106 ? 17.578 -1.343 -11.350 1.00 86.38 106 CYS A C 1
ATOM 811 O O . CYS A 1 106 ? 17.968 -0.420 -12.065 1.00 86.38 106 CYS A O 1
ATOM 813 N N . VAL A 1 107 ? 16.487 -2.052 -11.637 1.00 90.75 107 VAL A N 1
ATOM 814 C CA . VAL A 1 107 ? 15.574 -1.730 -12.743 1.00 90.75 107 VAL A CA 1
ATOM 815 C C . VAL A 1 107 ? 14.130 -1.749 -12.258 1.00 90.75 107 VAL A C 1
ATOM 817 O O . VAL A 1 107 ? 13.715 -2.648 -11.528 1.00 90.75 107 VAL A O 1
ATOM 820 N N . LEU A 1 108 ? 13.355 -0.749 -12.682 1.00 93.38 108 LEU A N 1
ATOM 821 C CA . LEU A 1 108 ? 11.905 -0.745 -12.522 1.00 93.38 108 LEU A CA 1
ATOM 822 C C . LEU A 1 108 ? 11.272 -1.519 -13.667 1.00 93.38 108 LEU A C 1
ATOM 824 O O . LEU A 1 108 ? 11.595 -1.262 -14.825 1.00 93.38 108 LEU A O 1
ATOM 828 N N . TYR A 1 109 ? 10.341 -2.418 -13.370 1.00 94.75 109 TYR A N 1
ATOM 829 C CA . TYR A 1 109 ? 9.653 -3.189 -14.401 1.00 94.75 109 TYR A CA 1
ATOM 830 C C . TYR A 1 109 ? 8.192 -3.477 -14.048 1.00 94.75 109 TYR A C 1
ATOM 832 O O . TYR A 1 109 ? 7.777 -3.413 -12.891 1.00 94.75 109 TYR A O 1
ATOM 840 N N . VAL A 1 110 ? 7.409 -3.816 -15.072 1.00 95.69 110 VAL A N 1
ATOM 841 C CA . VAL A 1 110 ? 6.044 -4.353 -14.945 1.00 95.69 110 VAL A CA 1
ATOM 842 C C . VAL A 1 110 ? 5.977 -5.754 -15.526 1.00 95.69 110 VAL A C 1
ATOM 844 O O . VAL A 1 110 ? 6.699 -6.077 -16.471 1.00 95.69 110 VAL A O 1
ATOM 847 N N . CYS A 1 111 ? 5.080 -6.580 -14.999 1.00 93.50 111 CYS A N 1
ATOM 848 C CA . CYS A 1 111 ? 4.737 -7.858 -15.617 1.00 93.50 111 CYS A CA 1
ATOM 849 C C . CYS A 1 111 ? 3.693 -7.638 -16.722 1.00 93.50 111 CYS A C 1
ATOM 851 O O . CYS A 1 111 ? 2.772 -6.832 -16.568 1.00 93.50 111 CYS A O 1
ATOM 853 N N . LEU A 1 112 ? 3.852 -8.330 -17.849 1.00 89.50 112 LEU A N 1
ATOM 854 C CA . LEU A 1 112 ? 2.912 -8.253 -18.967 1.00 89.50 112 LEU A CA 1
ATOM 855 C C . LEU A 1 112 ? 1.836 -9.345 -18.836 1.00 89.50 112 LEU A C 1
ATOM 857 O O . LEU A 1 112 ? 2.184 -10.475 -18.490 1.00 89.50 112 LEU A O 1
ATOM 861 N N . PRO A 1 113 ? 0.563 -9.071 -19.190 1.00 82.19 113 PRO A N 1
ATOM 862 C CA . PRO A 1 113 ? -0.500 -10.083 -19.153 1.00 82.19 113 PRO A CA 1
ATOM 863 C C . PRO A 1 113 ? -0.220 -11.313 -20.025 1.00 82.19 113 PRO A C 1
ATOM 865 O O . PRO A 1 113 ? -0.634 -12.420 -19.704 1.00 82.19 113 PRO A O 1
ATOM 868 N N . SER A 1 114 ? 0.525 -11.133 -21.119 1.00 83.44 114 SER A N 1
ATOM 869 C CA . SER A 1 114 ? 0.966 -12.207 -22.018 1.00 83.44 114 SER A CA 1
ATOM 870 C C . SER A 1 114 ? 2.059 -13.111 -21.433 1.00 83.44 114 SER A C 1
ATOM 872 O O . SER A 1 114 ? 2.524 -14.017 -22.121 1.00 83.44 114 SER A O 1
ATOM 874 N N . GLY A 1 115 ? 2.521 -12.834 -20.212 1.00 84.06 115 GLY A N 1
ATOM 875 C CA . GLY A 1 115 ? 3.749 -13.385 -19.651 1.00 84.06 115 GLY A CA 1
ATOM 876 C C . GLY A 1 115 ? 4.973 -12.518 -19.966 1.00 84.06 115 GLY A C 1
ATOM 877 O O . GLY A 1 115 ? 4.989 -11.741 -20.925 1.00 84.06 115 GLY A O 1
ATOM 878 N N . GLY A 1 116 ? 6.005 -12.654 -19.129 1.00 88.94 116 GLY A N 1
ATOM 879 C CA . GLY A 1 116 ? 7.237 -11.862 -19.195 1.00 88.94 116 GLY A CA 1
ATOM 880 C C . GLY A 1 116 ? 7.165 -10.526 -18.446 1.00 88.94 116 GLY A C 1
ATOM 881 O O . GLY A 1 116 ? 6.176 -10.201 -17.785 1.00 88.94 116 GLY A O 1
ATOM 882 N N . SER A 1 117 ? 8.244 -9.752 -18.545 1.00 92.88 117 SER A N 1
ATOM 883 C CA . SER A 1 117 ? 8.379 -8.426 -17.943 1.00 92.88 117 SER A CA 1
ATOM 884 C C . SER A 1 117 ? 8.795 -7.385 -18.979 1.00 92.88 117 SER A C 1
ATOM 886 O O . SER A 1 117 ? 9.351 -7.705 -20.031 1.00 92.88 117 SER A O 1
ATOM 888 N N . ARG A 1 118 ? 8.500 -6.119 -18.682 1.00 94.00 118 ARG A N 1
ATOM 889 C CA . ARG A 1 118 ? 8.954 -4.966 -19.456 1.00 94.00 118 ARG A CA 1
ATOM 890 C C . ARG A 1 118 ? 9.535 -3.918 -18.529 1.00 94.00 118 ARG A C 1
ATOM 892 O O . ARG A 1 118 ? 8.870 -3.487 -17.586 1.00 94.00 118 ARG A O 1
ATOM 899 N N . ASP A 1 119 ? 10.717 -3.451 -18.883 1.00 95.06 119 ASP A N 1
ATOM 900 C CA . ASP A 1 119 ? 11.401 -2.408 -18.138 1.00 95.06 119 ASP A CA 1
ATOM 901 C C . ASP A 1 119 ? 10.711 -1.060 -18.325 1.00 95.06 119 ASP A C 1
ATOM 903 O O . ASP A 1 119 ? 10.173 -0.725 -19.390 1.00 95.06 119 ASP A O 1
ATOM 907 N N . LEU A 1 120 ? 10.703 -0.301 -17.240 1.00 94.38 120 LEU A N 1
ATOM 908 C CA . LEU A 1 120 ? 10.262 1.082 -17.184 1.00 94.38 120 LEU A CA 1
ATOM 909 C C . LEU A 1 120 ? 11.443 2.048 -17.097 1.00 94.38 120 LEU A C 1
ATOM 911 O O . LEU A 1 120 ? 11.258 3.220 -17.417 1.00 94.38 120 LEU A O 1
ATOM 915 N N . SER A 1 121 ? 12.612 1.577 -16.656 1.00 92.00 121 SER A N 1
ATOM 916 C CA . SER A 1 121 ? 13.818 2.381 -16.464 1.00 92.00 121 SER A CA 1
ATOM 917 C C . SER A 1 121 ? 15.058 1.696 -17.031 1.00 92.00 121 SER A C 1
ATOM 919 O O . SER A 1 121 ? 15.147 0.467 -17.035 1.00 92.00 121 SER A O 1
ATOM 921 N N . GLN A 1 122 ? 16.073 2.493 -17.364 1.00 88.50 122 GLN A N 1
ATOM 922 C CA . GLN A 1 122 ? 17.443 2.001 -17.481 1.00 88.50 122 GLN A CA 1
ATOM 923 C C . GLN A 1 122 ? 17.938 1.528 -16.105 1.00 88.50 122 GLN A C 1
ATOM 925 O O . GLN A 1 122 ? 17.354 1.917 -15.085 1.00 88.50 122 GLN A O 1
ATOM 930 N N . PRO A 1 123 ? 19.014 0.722 -16.042 1.00 88.62 123 PRO A N 1
ATOM 931 C CA . PRO A 1 123 ? 19.685 0.429 -14.784 1.00 88.62 123 PRO A CA 1
ATOM 932 C C . PRO A 1 123 ? 20.063 1.710 -14.033 1.00 88.62 123 PRO A C 1
ATOM 934 O O . PRO A 1 123 ? 20.617 2.644 -14.617 1.00 88.62 123 PRO A O 1
ATOM 937 N N . PHE A 1 124 ? 19.758 1.763 -12.739 1.00 85.31 124 PHE A N 1
ATOM 938 C CA . PHE A 1 124 ? 20.062 2.907 -11.882 1.00 85.31 124 PHE A CA 1
ATOM 939 C C . PHE A 1 124 ? 20.510 2.463 -10.494 1.00 85.31 124 PHE A C 1
ATOM 941 O O . PHE A 1 124 ? 20.090 1.424 -9.994 1.00 85.31 124 PHE A O 1
ATOM 948 N N . HIS A 1 125 ? 21.307 3.299 -9.827 1.00 82.44 125 HIS A N 1
ATOM 949 C CA . HIS A 1 125 ? 21.642 3.074 -8.426 1.00 82.44 125 HIS A CA 1
ATOM 950 C C . HIS A 1 125 ? 20.505 3.510 -7.506 1.00 82.44 125 HIS A C 1
ATOM 952 O O . HIS A 1 125 ? 20.071 4.665 -7.558 1.00 82.44 125 HIS A O 1
ATOM 958 N N . ALA A 1 126 ? 20.044 2.602 -6.640 1.00 74.00 126 ALA A N 1
ATOM 959 C CA . ALA A 1 126 ? 19.030 2.916 -5.639 1.00 74.00 126 ALA A CA 1
ATOM 960 C C . ALA A 1 126 ? 19.485 4.100 -4.769 1.00 74.00 126 ALA A C 1
ATOM 962 O O . ALA A 1 126 ? 20.444 4.012 -4.003 1.00 74.00 126 ALA A O 1
ATOM 963 N N . ASN A 1 127 ? 18.784 5.226 -4.899 1.00 73.06 127 ASN A N 1
ATOM 964 C CA . ASN A 1 127 ? 19.055 6.435 -4.140 1.00 73.06 127 ASN A CA 1
ATOM 965 C C . ASN A 1 127 ? 17.977 6.604 -3.056 1.00 73.06 127 ASN A C 1
ATOM 967 O O . ASN A 1 127 ? 16.792 6.578 -3.398 1.00 73.06 127 ASN A O 1
ATOM 971 N N . PRO A 1 128 ? 18.345 6.844 -1.780 1.00 68.62 128 PRO A N 1
ATOM 972 C CA . PRO A 1 128 ? 17.387 7.119 -0.708 1.00 68.62 128 PRO A CA 1
ATOM 973 C C . PRO A 1 128 ? 16.356 8.208 -1.037 1.00 68.62 128 PRO A C 1
ATOM 975 O O . PRO A 1 128 ? 15.240 8.156 -0.531 1.00 68.62 128 PRO A O 1
ATOM 978 N N . LEU A 1 129 ? 16.692 9.164 -1.914 1.00 67.56 129 LEU A N 1
ATOM 979 C CA . LEU A 1 129 ? 15.775 10.210 -2.380 1.00 67.56 129 LEU A CA 1
ATOM 980 C C . LEU A 1 129 ? 14.495 9.663 -3.037 1.00 67.56 129 LEU A C 1
ATOM 982 O O . LEU A 1 129 ? 13.476 10.349 -3.004 1.00 67.56 129 LEU A O 1
ATOM 986 N N . LEU A 1 130 ? 14.515 8.447 -3.597 1.00 66.50 130 LEU A N 1
ATOM 987 C CA . LEU A 1 130 ? 13.318 7.796 -4.151 1.00 66.50 130 LEU A CA 1
ATOM 988 C C . LEU A 1 130 ? 12.265 7.485 -3.085 1.00 66.50 130 LEU A C 1
ATOM 990 O O . LEU A 1 130 ? 11.084 7.414 -3.402 1.00 66.50 130 LEU A O 1
ATOM 994 N N . PHE A 1 131 ? 12.687 7.342 -1.831 1.00 63.31 131 PHE A N 1
ATOM 995 C CA . PHE A 1 131 ? 11.828 6.984 -0.704 1.00 63.31 131 PHE A CA 1
ATOM 996 C C . PHE A 1 131 ? 11.500 8.186 0.195 1.00 63.31 131 PHE A C 1
ATOM 998 O O . PHE A 1 131 ? 10.846 8.036 1.224 1.00 63.31 131 PHE A O 1
ATOM 1005 N N . LEU A 1 132 ? 11.957 9.390 -0.170 1.00 61.97 132 LEU A N 1
ATOM 1006 C CA . LEU A 1 132 ? 11.609 10.631 0.521 1.00 61.97 132 LEU A CA 1
ATOM 1007 C C . LEU A 1 132 ? 10.369 11.285 -0.097 1.00 61.97 132 LEU A C 1
ATOM 1009 O O . LEU A 1 132 ? 9.964 10.984 -1.219 1.00 61.97 132 LEU A O 1
ATOM 1013 N N . SER A 1 133 ? 9.767 12.226 0.636 1.00 54.78 133 SER A N 1
ATOM 1014 C CA . SER A 1 133 ? 8.640 13.031 0.154 1.00 54.78 133 SER A CA 1
ATOM 1015 C C . SER A 1 133 ? 8.982 13.689 -1.187 1.00 54.78 133 SER A C 1
ATOM 1017 O O . SER A 1 133 ? 9.931 14.466 -1.273 1.00 54.78 133 SER A O 1
ATOM 1019 N N . GLY A 1 134 ? 8.208 13.382 -2.232 1.00 60.12 134 GLY A N 1
ATOM 1020 C CA . GLY A 1 134 ? 8.477 13.833 -3.605 1.00 60.12 134 GLY A CA 1
ATOM 1021 C C . GLY A 1 134 ? 9.262 12.844 -4.476 1.00 60.12 134 GLY A C 1
ATOM 1022 O O . GLY A 1 134 ? 9.487 13.139 -5.651 1.00 60.12 134 GLY A O 1
ATOM 1023 N N . GLY A 1 135 ? 9.616 11.665 -3.954 1.00 64.06 135 GLY A N 1
ATOM 1024 C CA . GLY A 1 135 ? 10.261 10.583 -4.703 1.00 64.06 135 GLY A CA 1
ATOM 1025 C C . GLY A 1 135 ? 9.489 10.167 -5.957 1.00 64.06 135 GLY A C 1
ATOM 1026 O O . GLY A 1 135 ? 10.097 9.844 -6.971 1.00 64.06 135 GLY A O 1
ATOM 1027 N N . ASP A 1 136 ? 8.161 10.303 -5.944 1.00 70.62 136 ASP A N 1
ATOM 1028 C CA . ASP A 1 136 ? 7.317 10.033 -7.106 1.00 70.62 136 ASP A CA 1
ATOM 1029 C C . ASP A 1 136 ? 7.622 10.987 -8.275 1.00 70.62 136 ASP A C 1
ATOM 1031 O O . ASP A 1 136 ? 7.821 10.563 -9.410 1.00 70.62 136 ASP A O 1
ATOM 1035 N N . LEU A 1 137 ? 7.785 12.286 -7.998 1.00 70.62 137 LEU A N 1
ATOM 1036 C CA . LEU A 1 137 ? 8.167 13.274 -9.011 1.00 70.62 137 LEU A CA 1
ATOM 1037 C C . LEU A 1 137 ? 9.576 13.008 -9.556 1.00 70.62 137 LEU A C 1
ATOM 1039 O O . LEU A 1 137 ? 9.819 13.189 -10.751 1.00 70.62 137 LEU A O 1
ATOM 1043 N N . VAL A 1 138 ? 10.495 12.590 -8.682 1.00 71.88 138 VAL A N 1
ATOM 1044 C CA . VAL A 1 138 ? 11.868 12.217 -9.050 1.00 71.88 138 VAL A CA 1
ATOM 1045 C C . VAL A 1 138 ? 11.847 10.999 -9.970 1.00 71.88 138 VAL A C 1
ATOM 1047 O O . VAL A 1 138 ? 12.414 11.057 -11.059 1.00 71.88 138 VAL A O 1
ATOM 1050 N N . ALA A 1 139 ? 11.138 9.936 -9.589 1.00 72.44 139 ALA A N 1
ATOM 1051 C CA . ALA A 1 139 ? 11.021 8.713 -10.374 1.00 72.44 139 ALA A CA 1
ATOM 1052 C C . ALA A 1 139 ? 10.389 8.980 -11.748 1.00 72.44 139 ALA A C 1
ATOM 1054 O O . ALA A 1 139 ? 10.969 8.614 -12.771 1.00 72.44 139 ALA A O 1
ATOM 1055 N N . ARG A 1 140 ? 9.263 9.705 -11.796 1.00 76.62 140 ARG A N 1
ATOM 1056 C CA . ARG A 1 140 ? 8.591 10.070 -13.057 1.00 76.62 140 ARG A CA 1
ATOM 1057 C C . ARG A 1 140 ? 9.480 10.867 -14.005 1.00 76.62 140 ARG A C 1
ATOM 1059 O O . ARG A 1 140 ? 9.366 10.703 -15.212 1.00 76.62 140 ARG A O 1
ATOM 1066 N N . ARG A 1 141 ? 10.308 11.775 -13.481 1.00 76.50 141 ARG A N 1
ATOM 1067 C CA . ARG A 1 141 ? 11.137 12.665 -14.311 1.00 76.50 141 ARG A CA 1
ATOM 1068 C C . ARG A 1 141 ? 12.468 12.054 -14.719 1.00 76.50 141 ARG A C 1
ATOM 1070 O O . ARG A 1 141 ? 12.978 12.426 -15.769 1.00 76.50 141 ARG A O 1
ATOM 1077 N N . LEU A 1 142 ? 13.055 11.213 -13.870 1.00 77.94 142 LEU A N 1
ATOM 1078 C CA . LEU A 1 142 ? 14.451 10.795 -14.013 1.00 77.94 142 LEU A CA 1
ATOM 1079 C C . LEU A 1 142 ? 14.634 9.299 -14.254 1.00 77.94 142 LEU A C 1
ATOM 1081 O O . LEU A 1 142 ? 15.681 8.921 -14.767 1.00 77.94 142 LEU A O 1
ATOM 1085 N N . LEU A 1 143 ? 13.667 8.457 -13.878 1.00 84.44 143 LEU A N 1
ATOM 1086 C CA . LEU A 1 143 ? 13.804 7.002 -13.992 1.00 84.44 143 LEU A CA 1
ATOM 1087 C C . LEU A 1 143 ? 12.904 6.405 -15.068 1.00 84.44 143 LEU A C 1
ATOM 1089 O O . LEU A 1 143 ? 13.353 5.539 -15.810 1.00 84.44 143 LEU A O 1
ATOM 1093 N N . ILE A 1 144 ? 11.646 6.842 -15.153 1.00 89.25 144 ILE A N 1
ATOM 1094 C CA . ILE A 1 144 ? 10.691 6.256 -16.095 1.00 89.25 144 ILE A CA 1
ATOM 1095 C C . ILE A 1 144 ? 10.943 6.791 -17.509 1.00 89.25 144 ILE A C 1
ATOM 1097 O O . ILE A 1 144 ? 10.767 7.978 -17.773 1.00 89.25 144 ILE A O 1
ATOM 1101 N N . GLU A 1 145 ? 11.323 5.907 -18.429 1.00 89.94 145 GLU A N 1
ATOM 1102 C CA . GLU A 1 145 ? 11.774 6.283 -19.775 1.00 89.94 145 GLU A CA 1
ATOM 1103 C C . GLU A 1 145 ? 10.652 6.793 -20.672 1.00 89.94 145 GLU A C 1
ATOM 1105 O O . GLU A 1 145 ? 10.797 7.781 -21.394 1.00 89.94 145 GLU A O 1
ATOM 1110 N N . ARG A 1 146 ? 9.521 6.083 -20.677 1.00 92.06 146 ARG A N 1
ATOM 1111 C CA . ARG A 1 146 ? 8.410 6.409 -21.568 1.00 92.06 146 ARG A CA 1
ATOM 1112 C C . ARG A 1 146 ? 7.525 7.437 -20.896 1.00 92.06 146 ARG A C 1
ATOM 1114 O O . ARG A 1 146 ? 6.937 7.158 -19.855 1.00 92.06 146 ARG A O 1
ATOM 1121 N N . GLU A 1 147 ? 7.321 8.573 -21.555 1.00 89.31 147 GLU A N 1
ATOM 1122 C CA . GLU A 1 147 ? 6.445 9.640 -21.056 1.00 89.31 147 GLU A CA 1
ATOM 1123 C C . GLU A 1 147 ? 5.032 9.125 -20.710 1.00 89.31 147 GLU A C 1
ATOM 1125 O O . GLU A 1 147 ? 4.428 9.547 -19.725 1.00 89.31 147 GLU A O 1
ATOM 1130 N N . ALA A 1 148 ? 4.514 8.168 -21.489 1.00 90.38 148 ALA A N 1
ATOM 1131 C CA . ALA A 1 148 ? 3.222 7.536 -21.232 1.00 90.38 148 ALA A CA 1
ATOM 1132 C C . ALA A 1 148 ? 3.184 6.747 -19.908 1.00 90.38 148 ALA A C 1
ATOM 1134 O O . ALA A 1 148 ? 2.170 6.781 -19.214 1.00 90.38 148 ALA A O 1
ATOM 1135 N N . ASP A 1 149 ? 4.276 6.069 -19.544 1.00 92.94 149 ASP A N 1
ATOM 1136 C CA . ASP A 1 149 ? 4.385 5.359 -18.265 1.00 92.94 149 ASP A CA 1
ATOM 1137 C C . ASP A 1 149 ? 4.639 6.355 -17.127 1.00 92.94 149 ASP A C 1
ATOM 1139 O O . ASP A 1 149 ? 4.007 6.260 -16.082 1.00 92.94 149 ASP A O 1
ATOM 1143 N N . ALA A 1 150 ? 5.483 7.369 -17.345 1.00 89.88 150 ALA A N 1
ATOM 1144 C CA . ALA A 1 150 ? 5.793 8.397 -16.351 1.00 89.88 150 ALA A CA 1
ATOM 1145 C C . ALA A 1 150 ? 4.547 9.180 -15.905 1.00 89.88 150 ALA A C 1
ATOM 1147 O O . ALA A 1 150 ? 4.393 9.508 -14.731 1.00 89.88 150 ALA A O 1
ATOM 1148 N N . LYS A 1 151 ? 3.611 9.449 -16.823 1.00 88.94 151 LYS A N 1
ATOM 1149 C CA . LYS A 1 151 ? 2.318 10.079 -16.496 1.00 88.94 151 LYS A CA 1
ATOM 1150 C C . LYS A 1 151 ? 1.433 9.205 -15.607 1.00 88.94 151 LYS A C 1
ATOM 1152 O O . LYS A 1 151 ? 0.597 9.742 -14.885 1.00 88.94 151 LYS A O 1
ATOM 1157 N N . ARG A 1 152 ? 1.609 7.885 -15.676 1.00 90.25 152 ARG A N 1
ATOM 1158 C CA . ARG A 1 152 ? 0.812 6.879 -14.966 1.00 90.25 152 ARG A CA 1
ATOM 1159 C C . ARG A 1 152 ? 1.503 6.327 -13.726 1.00 90.25 152 ARG A C 1
ATOM 1161 O O . ARG A 1 152 ? 0.844 5.608 -12.991 1.00 90.25 152 ARG A O 1
ATOM 1168 N N . PHE A 1 153 ? 2.792 6.582 -13.526 1.00 90.75 153 PHE A N 1
ATOM 1169 C CA . PHE A 1 153 ? 3.573 5.995 -12.442 1.00 90.75 153 PHE A CA 1
ATOM 1170 C C . PHE A 1 153 ? 3.243 6.638 -11.094 1.00 90.75 153 PHE A C 1
ATOM 1172 O O . PHE A 1 153 ? 3.187 7.860 -11.015 1.00 90.75 153 PHE A O 1
ATOM 1179 N N . HIS A 1 154 ? 3.052 5.826 -10.057 1.00 87.06 154 HIS A N 1
ATOM 1180 C CA . HIS A 1 154 ? 2.840 6.254 -8.673 1.00 87.06 154 HIS A CA 1
ATOM 1181 C C . HIS A 1 154 ? 3.555 5.299 -7.70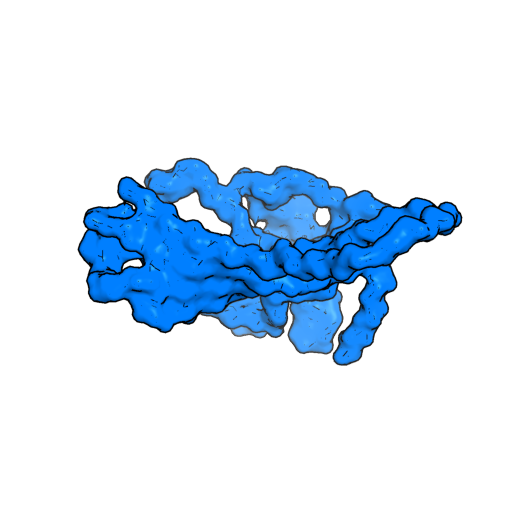7 1.00 87.06 154 HIS A C 1
ATOM 1183 O O . HIS A 1 154 ? 3.362 4.090 -7.802 1.00 87.06 154 HIS A O 1
ATOM 1189 N N . LEU A 1 155 ? 4.350 5.801 -6.763 1.00 87.00 155 LEU A N 1
ATOM 1190 C CA . LEU A 1 155 ? 4.899 4.993 -5.664 1.00 87.00 155 LEU A CA 1
ATOM 1191 C C . LEU A 1 155 ? 3.798 4.510 -4.709 1.00 87.00 155 LEU A C 1
ATOM 1193 O O . LEU A 1 155 ? 2.853 5.250 -4.446 1.00 87.00 155 LEU A O 1
ATOM 1197 N N . VAL A 1 156 ? 3.957 3.304 -4.147 1.00 84.94 156 VAL A N 1
ATOM 1198 C CA . VAL A 1 156 ? 2.999 2.742 -3.171 1.00 84.94 156 VAL A CA 1
ATOM 1199 C C . VAL A 1 156 ? 2.921 3.610 -1.912 1.00 84.94 156 VAL A C 1
ATOM 1201 O O . VAL A 1 156 ? 1.834 3.978 -1.486 1.00 84.94 156 VAL A O 1
ATOM 1204 N N . ASP A 1 157 ? 4.075 4.004 -1.369 1.00 68.00 157 ASP A N 1
ATOM 1205 C CA . ASP A 1 157 ? 4.181 4.805 -0.145 1.00 68.00 157 ASP A CA 1
ATOM 1206 C C . ASP A 1 157 ? 4.606 6.249 -0.440 1.00 68.00 157 ASP A C 1
ATOM 1208 O O . ASP A 1 157 ? 5.459 6.796 0.261 1.00 68.00 157 ASP A O 1
ATOM 1212 N N . ALA A 1 158 ? 4.075 6.888 -1.492 1.00 55.12 158 ALA A N 1
ATOM 1213 C CA . ALA A 1 158 ? 4.402 8.290 -1.771 1.00 55.12 158 ALA A CA 1
ATOM 1214 C C . ALA A 1 158 ? 4.189 9.128 -0.486 1.00 55.12 158 ALA A C 1
ATOM 1216 O O . ALA A 1 158 ? 3.047 9.257 -0.033 1.00 55.12 158 ALA A O 1
ATOM 1217 N N . PRO A 1 159 ? 5.253 9.669 0.152 1.00 45.41 159 PRO A N 1
ATOM 1218 C CA . PRO A 1 159 ? 5.117 10.105 1.534 1.00 45.41 159 PRO A CA 1
ATOM 1219 C C . PRO A 1 159 ? 4.132 11.263 1.645 1.00 45.41 159 PRO A C 1
ATOM 1221 O O . PRO A 1 159 ? 4.332 12.332 1.056 1.00 45.41 159 PRO A O 1
ATOM 1224 N N . LYS A 1 160 ? 3.080 11.058 2.443 1.00 52.09 160 LYS A N 1
ATOM 1225 C CA . LYS A 1 160 ? 2.192 12.116 2.924 1.00 52.09 160 LYS A CA 1
ATOM 1226 C C . LYS A 1 160 ? 3.064 13.111 3.708 1.00 52.09 160 LYS A C 1
ATOM 1228 O O . LYS A 1 160 ? 3.492 12.830 4.824 1.00 52.09 160 LYS A O 1
ATOM 1233 N N . SER A 1 161 ? 3.444 14.232 3.086 1.00 48.97 161 SER A N 1
ATOM 1234 C CA . SER A 1 161 ? 4.284 15.255 3.734 1.00 48.97 161 SER A CA 1
ATOM 1235 C C . SER A 1 161 ? 3.669 15.709 5.066 1.00 48.97 161 SER A C 1
ATOM 1237 O O . SER A 1 161 ? 2.455 15.689 5.211 1.00 48.97 161 SER A O 1
ATOM 1239 N N . ALA A 1 162 ? 4.453 16.211 6.029 1.00 53.38 162 ALA A N 1
ATOM 1240 C CA . ALA A 1 162 ? 3.879 16.760 7.271 1.00 53.38 162 ALA A CA 1
ATOM 1241 C C . ALA A 1 162 ? 2.825 17.863 7.011 1.00 53.38 162 ALA A C 1
ATOM 1243 O O . ALA A 1 162 ? 1.912 18.062 7.810 1.00 53.38 162 ALA A O 1
ATOM 1244 N N . ALA A 1 163 ? 2.917 18.547 5.864 1.00 55.78 163 ALA A N 1
ATOM 1245 C CA . ALA A 1 163 ? 1.927 19.513 5.408 1.00 55.78 163 ALA A CA 1
ATOM 1246 C C . ALA A 1 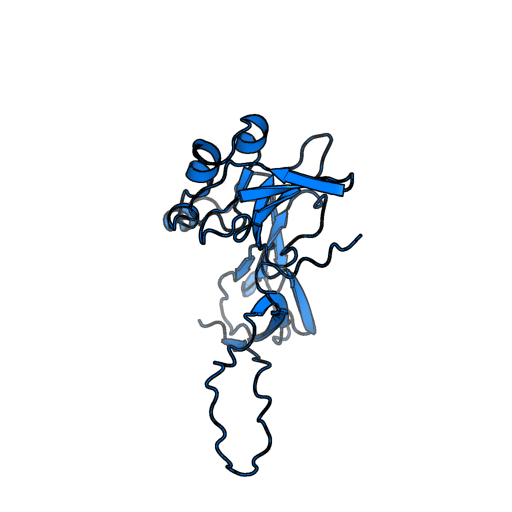163 ? 0.592 18.873 4.979 1.00 55.78 163 ALA A C 1
ATOM 1248 O O . ALA A 1 163 ? -0.440 19.530 5.073 1.00 55.78 163 ALA A O 1
ATOM 1249 N N . SER A 1 164 ? 0.567 17.601 4.561 1.00 56.84 164 SER A N 1
ATOM 1250 C CA . SER A 1 164 ? -0.671 16.921 4.156 1.00 56.84 164 SER A CA 1
ATOM 1251 C C . SER A 1 164 ? -1.634 16.685 5.316 1.00 56.84 164 SER A C 1
ATOM 1253 O O . SER A 1 164 ? -2.823 16.529 5.073 1.00 56.84 164 SER A O 1
ATOM 1255 N N . ALA A 1 165 ? -1.163 16.718 6.568 1.00 58.47 165 ALA A N 1
ATOM 1256 C CA . ALA A 1 165 ? -2.037 16.700 7.744 1.00 58.47 165 ALA A CA 1
ATOM 1257 C C . ALA A 1 165 ? -2.942 17.947 7.833 1.00 58.47 165 ALA A C 1
ATOM 1259 O O . ALA A 1 165 ? -3.979 17.905 8.490 1.00 58.47 165 ALA A O 1
ATOM 1260 N N . TYR A 1 166 ? -2.557 19.039 7.165 1.00 62.88 166 TYR A N 1
ATOM 1261 C CA . TYR A 1 166 ? -3.310 20.294 7.098 1.00 62.88 166 TYR A CA 1
ATOM 1262 C C . TYR A 1 166 ? -4.043 20.484 5.766 1.00 62.88 166 TYR A C 1
ATOM 1264 O O . TYR A 1 166 ? -4.736 21.486 5.585 1.00 62.88 166 TYR A O 1
ATOM 1272 N N . LEU A 1 167 ? -3.884 19.551 4.824 1.00 63.72 167 LEU A N 1
ATOM 1273 C CA . LEU A 1 167 ? -4.639 19.558 3.580 1.00 63.72 167 LEU A CA 1
ATOM 1274 C C . LEU A 1 167 ? -6.008 18.902 3.799 1.00 63.72 167 LEU A C 1
ATOM 1276 O O . LEU A 1 167 ? -6.156 18.063 4.693 1.00 63.72 167 LEU A O 1
ATOM 1280 N N . PRO A 1 168 ? -7.020 19.269 2.991 1.00 63.09 168 PRO A N 1
ATOM 1281 C CA . PRO A 1 168 ? -8.280 18.547 2.961 1.00 63.09 168 PRO A CA 1
ATOM 1282 C C . PRO A 1 168 ? -8.005 17.054 2.808 1.00 63.09 168 PRO A C 1
ATOM 1284 O O . PRO A 1 168 ? -7.198 16.651 1.967 1.00 63.09 168 PRO A O 1
ATOM 1287 N N . GLN A 1 169 ? -8.661 16.248 3.642 1.00 63.88 169 GLN A N 1
ATOM 1288 C CA . GLN A 1 169 ? -8.575 14.802 3.511 1.00 63.88 169 GLN A CA 1
ATOM 1289 C C . GLN A 1 169 ? -9.006 14.422 2.092 1.00 63.88 169 GLN A C 1
ATOM 1291 O O . GLN A 1 169 ? -9.984 14.996 1.597 1.00 63.88 169 GLN A O 1
ATOM 1296 N N . PRO A 1 170 ? -8.287 13.500 1.432 1.00 65.31 170 PRO A N 1
ATOM 1297 C CA . PRO A 1 170 ? -8.682 13.056 0.114 1.00 65.31 170 PRO A CA 1
ATOM 1298 C C . PRO A 1 170 ? -10.134 12.582 0.127 1.00 65.31 170 PRO A C 1
ATOM 1300 O O . PRO A 1 170 ? -10.596 11.995 1.109 1.00 65.31 170 PRO A O 1
ATOM 1303 N N . GLY A 1 171 ? -10.853 12.868 -0.957 1.00 70.25 171 GLY A N 1
ATOM 1304 C CA . GLY A 1 171 ? -12.195 12.336 -1.150 1.00 70.25 171 GLY A CA 1
ATOM 1305 C C . GLY A 1 171 ? -12.187 10.801 -1.224 1.00 70.25 171 GLY A C 1
ATOM 1306 O O . GLY A 1 171 ? -11.135 10.171 -1.111 1.00 70.25 171 GLY A O 1
ATOM 1307 N N . PRO A 1 172 ? -13.347 10.170 -1.460 1.00 69.12 172 PRO A N 1
ATOM 1308 C CA . PRO A 1 172 ? -13.431 8.713 -1.581 1.00 69.12 172 PRO A CA 1
ATOM 1309 C C . PRO A 1 172 ? -12.510 8.129 -2.669 1.00 69.12 172 PRO A C 1
ATOM 1311 O O . PRO A 1 172 ? -12.117 6.975 -2.554 1.00 69.12 172 PRO A O 1
ATOM 1314 N N . GLU A 1 173 ? -12.130 8.935 -3.668 1.00 69.75 173 GLU A N 1
ATOM 1315 C CA . GLU A 1 173 ? -11.208 8.595 -4.767 1.00 69.75 173 GLU A CA 1
ATOM 1316 C C . GLU A 1 173 ? -9.707 8.753 -4.406 1.00 69.75 173 GLU A C 1
ATOM 1318 O O . GLU A 1 173 ? -8.823 8.670 -5.263 1.00 69.75 173 GLU A O 1
ATOM 1323 N N . GLY A 1 174 ? -9.397 9.016 -3.133 1.00 68.94 174 GLY A N 1
ATOM 1324 C CA . GLY A 1 174 ? -8.031 9.171 -2.639 1.00 68.94 174 GLY A CA 1
ATOM 1325 C C . GLY A 1 174 ? -7.290 10.387 -3.202 1.00 68.94 174 GLY A C 1
ATOM 1326 O O . GLY A 1 174 ? -7.881 11.295 -3.789 1.00 68.94 174 GLY A O 1
ATOM 1327 N N . ALA A 1 175 ? -5.990 10.486 -2.904 1.00 65.19 175 ALA A N 1
ATOM 1328 C CA . ALA A 1 175 ? -5.235 11.731 -3.110 1.00 65.19 175 ALA A CA 1
ATOM 1329 C C . ALA A 1 175 ? -4.971 12.037 -4.590 1.00 65.19 175 ALA A C 1
ATOM 1331 O O . ALA A 1 175 ? -4.765 13.192 -4.964 1.00 65.19 175 ALA A O 1
ATOM 1332 N N . ASP A 1 176 ? -4.964 11.004 -5.426 1.00 66.50 176 ASP A N 1
ATOM 1333 C CA . ASP A 1 176 ? -4.589 11.081 -6.829 1.00 66.50 176 ASP A CA 1
ATOM 1334 C C . ASP A 1 176 ? -5.730 10.681 -7.789 1.00 66.50 176 ASP A C 1
ATOM 1336 O O . ASP A 1 176 ? -5.531 10.729 -9.008 1.00 66.50 176 ASP A O 1
ATOM 1340 N N . GLY A 1 177 ? -6.908 10.301 -7.277 1.00 71.31 177 GLY A N 1
ATOM 1341 C CA . GLY A 1 177 ? -8.048 9.811 -8.062 1.00 71.31 177 GLY A CA 1
ATOM 1342 C C . GLY A 1 177 ? -7.911 8.363 -8.553 1.00 71.31 177 GLY A C 1
ATOM 1343 O O . GLY A 1 177 ? -8.762 7.892 -9.303 1.00 71.31 177 GLY A O 1
ATOM 1344 N N . GLY A 1 178 ? -6.815 7.675 -8.215 1.00 77.44 178 GLY A N 1
ATOM 1345 C CA . GLY A 1 178 ? -6.568 6.269 -8.552 1.00 77.44 178 GLY A CA 1
ATOM 1346 C C . GLY A 1 178 ? -6.712 5.329 -7.355 1.00 77.44 178 GLY A C 1
ATOM 1347 O O . GLY A 1 178 ? -6.444 4.135 -7.477 1.00 77.44 178 GLY A O 1
ATOM 1348 N N . GLU A 1 179 ? -7.112 5.855 -6.202 1.00 83.75 179 GLU A N 1
ATOM 1349 C CA . GLU A 1 179 ? -7.272 5.111 -4.959 1.00 83.75 179 GLU A CA 1
ATOM 1350 C C . GLU A 1 179 ? -8.742 5.090 -4.537 1.00 83.75 179 GLU A C 1
ATOM 1352 O O . GLU A 1 179 ? -9.533 5.951 -4.906 1.00 83.75 179 GLU A O 1
ATOM 1357 N N . GLN A 1 180 ? -9.122 4.109 -3.733 1.00 86.00 180 GLN A N 1
ATOM 1358 C CA . GLN A 1 180 ? -10.392 4.068 -3.035 1.00 86.00 180 GLN A CA 1
ATOM 1359 C C . GLN A 1 180 ? -10.120 3.998 -1.537 1.00 86.00 180 GLN A C 1
ATOM 1361 O O . GLN A 1 180 ? -9.433 3.100 -1.046 1.00 86.00 180 GLN A O 1
ATOM 1366 N N . VAL A 1 181 ? -10.663 4.962 -0.797 1.00 88.44 181 VAL A N 1
ATOM 1367 C CA . VAL A 1 181 ? -10.550 4.974 0.663 1.00 88.44 181 VAL A CA 1
ATOM 1368 C C . VAL A 1 181 ? -11.621 4.074 1.263 1.00 88.44 181 VAL A C 1
ATOM 1370 O O . VAL A 1 181 ? -12.814 4.253 1.004 1.00 88.44 181 VAL A O 1
ATOM 1373 N N . ARG A 1 182 ? -11.201 3.150 2.128 1.00 90.19 182 ARG A N 1
ATOM 1374 C CA . ARG A 1 182 ? -12.106 2.285 2.885 1.00 90.19 182 ARG A CA 1
ATOM 1375 C C . ARG A 1 182 ? -11.735 2.268 4.361 1.00 90.19 182 ARG A C 1
ATOM 1377 O O . ARG A 1 182 ? -10.607 1.963 4.732 1.00 90.19 182 ARG A O 1
ATOM 1384 N N . ASP A 1 183 ? -12.721 2.542 5.207 1.00 93.06 183 ASP A N 1
ATOM 1385 C CA . ASP A 1 183 ? -12.557 2.533 6.658 1.00 93.06 183 ASP A CA 1
ATOM 1386 C C . ASP A 1 183 ? -13.133 1.238 7.251 1.00 93.06 183 ASP A C 1
ATOM 1388 O O . ASP A 1 183 ? -14.296 0.888 7.034 1.00 93.06 183 ASP A O 1
ATOM 1392 N N . ILE A 1 184 ? -12.315 0.524 8.025 1.00 94.44 184 ILE A N 1
ATOM 1393 C CA . ILE A 1 184 ? -12.685 -0.721 8.705 1.00 94.44 184 ILE A CA 1
ATOM 1394 C C . ILE A 1 184 ? -12.873 -0.430 10.195 1.00 94.44 184 ILE A C 1
ATOM 1396 O O . ILE A 1 184 ? -11.930 -0.042 10.893 1.00 94.44 184 ILE A O 1
ATOM 1400 N N . SER A 1 185 ? -14.098 -0.633 10.687 1.00 94.25 185 SER A N 1
ATOM 1401 C CA . SER A 1 185 ? -14.444 -0.443 12.100 1.00 94.25 185 SER A CA 1
ATOM 1402 C C . SER A 1 185 ? -13.700 -1.442 13.000 1.00 94.25 185 SER A C 1
ATOM 1404 O O . SER A 1 185 ? -13.670 -2.633 12.679 1.00 94.25 185 SER A O 1
ATOM 1406 N N . PRO A 1 186 ? -13.136 -1.006 14.144 1.00 94.75 186 PRO A N 1
ATOM 1407 C CA . PRO A 1 186 ? -12.404 -1.870 15.065 1.00 94.75 186 PRO A CA 1
ATOM 1408 C C . PRO A 1 186 ? -13.342 -2.660 16.000 1.00 94.75 186 PRO A C 1
ATOM 1410 O O . PRO A 1 186 ? -13.237 -2.594 17.224 1.00 94.75 186 PRO A O 1
ATOM 1413 N N . THR A 1 187 ? -14.287 -3.396 15.418 1.00 93.75 187 THR A N 1
ATOM 1414 C CA . THR A 1 187 ? -15.321 -4.149 16.144 1.00 93.75 187 THR A CA 1
ATOM 1415 C C . THR A 1 187 ? -14.840 -5.563 16.476 1.00 93.75 187 THR A C 1
ATOM 1417 O O . THR A 1 187 ? -14.312 -6.249 15.598 1.00 93.75 187 THR A O 1
ATOM 1420 N N . ALA A 1 188 ? -15.042 -6.017 17.720 1.00 95.56 188 ALA A N 1
ATOM 1421 C CA . ALA A 1 188 ? -14.657 -7.356 18.172 1.00 95.56 188 ALA A CA 1
ATOM 1422 C C . ALA A 1 188 ? -15.068 -8.478 17.204 1.00 95.56 188 ALA A C 1
ATOM 1424 O O . ALA A 1 188 ? -16.140 -8.446 16.601 1.00 95.56 188 ALA A O 1
ATOM 1425 N N . GLY A 1 189 ? -14.186 -9.468 17.044 1.00 92.88 189 GLY A N 1
ATOM 1426 C CA . GLY A 1 189 ? -14.385 -10.597 16.126 1.00 92.88 189 GLY A CA 1
ATOM 1427 C C . GLY A 1 189 ? -14.059 -10.290 14.660 1.00 92.88 189 GLY A C 1
ATOM 1428 O O . GLY A 1 189 ? -14.018 -11.206 13.840 1.00 92.88 189 GLY A O 1
ATOM 1429 N N . THR A 1 190 ? -13.762 -9.033 14.322 1.00 95.50 190 THR A N 1
ATOM 1430 C CA . THR A 1 190 ? -13.318 -8.658 12.976 1.00 95.50 190 THR A CA 1
ATOM 1431 C C . THR A 1 190 ? -11.845 -9.016 12.793 1.00 95.50 190 THR A C 1
ATOM 1433 O O . THR A 1 190 ? -10.974 -8.443 13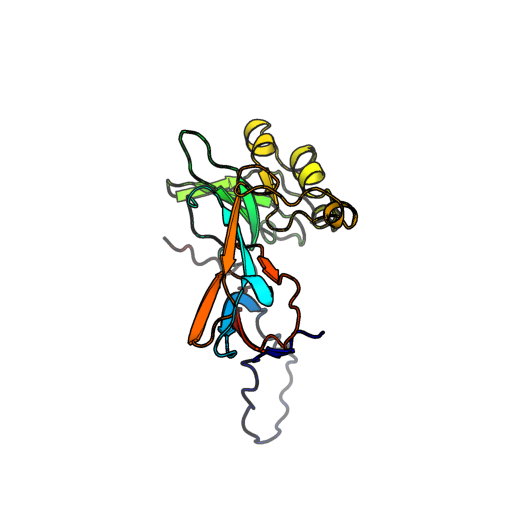.452 1.00 95.50 190 THR A O 1
ATOM 1436 N N . LEU A 1 191 ? -11.579 -9.951 11.880 1.00 97.06 191 LEU A N 1
ATOM 1437 C CA . LEU A 1 191 ? -10.251 -10.309 11.389 1.00 97.06 191 LEU A CA 1
ATOM 1438 C C . LEU A 1 191 ? -9.993 -9.583 10.063 1.00 97.06 191 LEU A C 1
ATOM 1440 O O . LEU A 1 191 ? -10.773 -9.707 9.121 1.00 97.06 191 LEU A O 1
ATOM 1444 N N . VAL A 1 192 ? -8.888 -8.849 9.987 1.00 96.94 192 VAL A N 1
ATOM 1445 C CA . VAL A 1 192 ? -8.441 -8.142 8.784 1.00 96.94 192 VAL A CA 1
ATOM 1446 C C . VAL A 1 192 ? -7.123 -8.752 8.325 1.00 96.94 192 VAL A C 1
ATOM 1448 O O . VAL A 1 192 ? -6.203 -8.886 9.132 1.00 96.94 192 VAL A O 1
ATOM 1451 N N . LEU A 1 193 ? -7.037 -9.117 7.044 1.00 96.88 193 LEU A N 1
ATOM 1452 C CA . LEU A 1 193 ? -5.813 -9.558 6.373 1.00 96.88 193 LEU A CA 1
ATOM 1453 C C . LEU A 1 193 ? -5.597 -8.700 5.133 1.00 96.88 193 LEU A C 1
ATOM 1455 O O . LEU A 1 193 ? -6.548 -8.444 4.397 1.00 96.88 193 LEU A O 1
ATOM 1459 N N . PHE A 1 194 ? -4.357 -8.297 4.889 1.00 94.94 194 PHE A N 1
ATOM 1460 C CA . PHE A 1 194 ? -3.987 -7.581 3.674 1.00 94.94 194 PHE A CA 1
ATOM 1461 C C . PHE A 1 194 ? -2.503 -7.748 3.350 1.00 94.94 194 PHE A C 1
ATOM 1463 O O . PHE A 1 194 ? -1.695 -8.045 4.234 1.00 94.94 194 PHE A O 1
ATOM 1470 N N . ASP A 1 195 ? -2.157 -7.549 2.079 1.00 93.75 195 ASP A N 1
ATOM 1471 C CA . ASP A 1 195 ? -0.772 -7.551 1.615 1.00 93.75 195 ASP A CA 1
ATOM 1472 C C . ASP A 1 195 ? 0.019 -6.426 2.297 1.00 93.75 195 ASP A C 1
ATOM 1474 O O . ASP A 1 195 ? -0.371 -5.257 2.263 1.00 93.75 195 ASP A O 1
ATOM 1478 N N . SER A 1 196 ? 1.115 -6.785 2.965 1.00 91.94 196 SER A N 1
ATOM 1479 C CA . SER A 1 196 ? 1.908 -5.852 3.771 1.00 91.94 196 SER A CA 1
ATOM 1480 C C . SER A 1 196 ? 2.614 -4.778 2.951 1.00 91.94 196 SER A C 1
ATOM 1482 O O . SER A 1 196 ? 3.065 -3.796 3.539 1.00 91.94 196 SER A O 1
ATOM 1484 N N . VAL A 1 197 ? 2.769 -4.990 1.647 1.00 90.19 197 VAL A N 1
ATOM 1485 C CA . VAL A 1 197 ? 3.549 -4.130 0.762 1.00 90.19 197 VAL A CA 1
ATOM 1486 C C . VAL A 1 197 ? 2.624 -3.271 -0.085 1.00 90.19 197 VAL A C 1
ATOM 1488 O O . VAL A 1 197 ? 2.868 -2.081 -0.205 1.00 90.19 197 VAL A O 1
ATOM 1491 N N . SER A 1 198 ? 1.568 -3.842 -0.664 1.00 91.31 198 SER A N 1
ATOM 1492 C CA . SER A 1 198 ? 0.781 -3.178 -1.705 1.00 91.31 198 SER A CA 1
ATOM 1493 C C . SER A 1 198 ? -0.392 -2.343 -1.199 1.00 91.31 198 SER A C 1
ATOM 1495 O O . SER A 1 198 ? -0.990 -1.636 -2.010 1.00 91.31 198 SER A O 1
ATOM 1497 N N . LEU A 1 199 ? -0.772 -2.457 0.082 1.00 91.25 199 LEU A N 1
ATOM 1498 C CA . LEU A 1 199 ? -1.933 -1.763 0.648 1.00 91.25 199 LEU A CA 1
ATOM 1499 C C . LEU A 1 199 ? -1.518 -0.698 1.681 1.00 91.25 199 LEU A C 1
ATOM 1501 O O . LEU A 1 199 ? -1.377 -1.012 2.874 1.00 91.25 199 LEU A O 1
ATOM 1505 N N . PRO A 1 200 ? -1.372 0.575 1.263 1.00 89.75 200 PRO A N 1
ATOM 1506 C CA . PRO A 1 200 ? -1.162 1.677 2.190 1.00 89.75 200 PRO A CA 1
ATOM 1507 C C . PRO A 1 200 ? -2.338 1.799 3.158 1.00 89.75 200 PRO A C 1
ATOM 1509 O O . PRO A 1 200 ? -3.507 1.678 2.781 1.00 89.75 200 PRO A O 1
ATOM 1512 N N . HIS A 1 201 ? -2.037 2.038 4.430 1.00 89.81 201 HIS A N 1
ATOM 1513 C CA . HIS A 1 201 ? -3.046 2.090 5.481 1.00 89.81 201 HIS A CA 1
ATOM 1514 C C . HIS A 1 201 ? -2.618 2.985 6.644 1.00 89.81 201 HIS A C 1
ATOM 1516 O O . HIS A 1 201 ? -1.433 3.152 6.931 1.00 89.81 201 HIS A O 1
ATOM 1522 N N . GLU A 1 202 ? -3.599 3.542 7.348 1.00 89.31 202 GLU A N 1
ATOM 1523 C CA . GLU A 1 202 ? -3.405 4.360 8.540 1.00 89.31 202 GLU A CA 1
ATOM 1524 C C . GLU A 1 202 ? -4.465 4.051 9.600 1.00 89.31 202 GLU A C 1
ATOM 1526 O O . GLU A 1 202 ? -5.586 3.642 9.304 1.00 89.31 202 GLU A O 1
ATOM 1531 N N . VAL A 1 203 ? -4.112 4.231 10.871 1.00 91.06 203 VAL A N 1
ATOM 1532 C CA . VAL A 1 203 ? -5.066 4.093 11.976 1.00 91.06 203 VAL A CA 1
ATOM 1533 C C . VAL A 1 203 ? -5.565 5.480 12.343 1.00 91.06 203 VAL A C 1
ATOM 1535 O O . VAL A 1 203 ? -4.779 6.334 12.757 1.00 91.06 203 VAL A O 1
ATOM 1538 N N . LEU A 1 204 ? -6.871 5.701 12.206 1.00 90.62 204 LEU A N 1
ATOM 1539 C CA . LEU A 1 204 ? -7.488 6.970 12.566 1.00 90.62 204 LEU A CA 1
ATOM 1540 C C . LEU A 1 204 ? -7.461 7.182 14.089 1.00 90.62 204 LEU A C 1
ATOM 1542 O O . LEU A 1 204 ? -7.457 6.209 14.854 1.00 90.62 204 LEU A O 1
ATOM 1546 N N . PRO A 1 205 ? -7.466 8.441 14.564 1.00 90.00 205 PRO A N 1
ATOM 1547 C CA . PRO A 1 205 ? -7.502 8.732 15.992 1.00 90.00 205 PRO A CA 1
ATOM 1548 C C . PRO A 1 205 ? -8.701 8.074 16.687 1.00 90.00 205 PRO A C 1
ATOM 1550 O O . PRO A 1 205 ? -9.822 8.105 16.182 1.00 90.00 205 PRO A O 1
ATOM 1553 N N . SER A 1 206 ? -8.467 7.504 17.870 1.00 92.19 206 SER A N 1
ATOM 1554 C CA . SER A 1 206 ? -9.517 6.972 18.744 1.00 92.19 206 SER A CA 1
ATOM 1555 C C . SER A 1 206 ? -9.818 7.937 19.894 1.00 92.19 206 SER A C 1
ATOM 1557 O O . SER A 1 206 ? -8.897 8.517 20.480 1.00 92.19 206 SER A O 1
ATOM 1559 N N . VAL A 1 207 ? -11.091 8.063 20.267 1.00 91.56 207 VAL A N 1
ATOM 1560 C CA . VAL A 1 207 ? -11.577 8.973 21.315 1.00 91.56 207 VAL A CA 1
ATOM 1561 C C . VAL A 1 207 ? -12.408 8.226 22.356 1.00 91.56 207 VAL A C 1
ATOM 1563 O O . VAL A 1 207 ? -13.129 7.284 22.045 1.00 91.56 207 VAL A O 1
ATOM 1566 N N . GLY A 1 208 ? -12.294 8.644 23.617 1.00 89.94 208 GLY A N 1
ATOM 1567 C CA . GLY A 1 208 ? -13.144 8.179 24.719 1.00 89.94 208 GLY A CA 1
ATOM 1568 C C . GLY A 1 208 ? -12.849 6.778 25.268 1.00 89.94 208 GLY A C 1
ATOM 1569 O O . GLY A 1 208 ? -13.248 6.503 26.396 1.00 89.94 208 GLY A O 1
ATOM 1570 N N . ARG A 1 209 ? -12.139 5.906 24.536 1.00 89.50 209 ARG A N 1
ATOM 1571 C CA . ARG A 1 209 ? -11.801 4.543 24.988 1.00 89.50 209 ARG A CA 1
ATOM 1572 C C . ARG A 1 209 ? -10.576 3.943 24.288 1.00 89.50 209 ARG A C 1
ATOM 1574 O O . ARG A 1 209 ? -10.189 4.389 23.208 1.00 89.50 209 ARG A O 1
ATOM 1581 N N . ASP A 1 210 ? -9.984 2.919 24.906 1.00 91.19 210 ASP A N 1
ATOM 1582 C CA . ASP A 1 210 ? -8.808 2.212 24.381 1.00 91.19 210 ASP A CA 1
ATOM 1583 C C . ASP A 1 210 ? -9.195 1.274 23.223 1.00 91.19 210 ASP A C 1
ATOM 1585 O O . ASP A 1 210 ? -10.055 0.401 23.368 1.00 91.19 210 ASP A O 1
ATOM 1589 N N . ARG A 1 211 ? -8.516 1.425 22.080 1.00 93.19 211 ARG A N 1
ATOM 1590 C CA . ARG A 1 211 ? -8.590 0.509 20.931 1.00 93.19 211 ARG A CA 1
ATOM 1591 C C . ARG A 1 211 ? -7.626 -0.660 21.141 1.00 93.19 211 ARG A C 1
ATOM 1593 O O . ARG A 1 211 ? -6.412 -0.454 21.216 1.00 93.19 211 ARG A O 1
ATOM 1600 N N . LEU A 1 212 ? -8.179 -1.863 21.218 1.00 94.00 212 LEU A N 1
ATOM 1601 C CA . LEU A 1 212 ? -7.521 -3.134 21.488 1.00 94.00 212 LEU A CA 1
ATOM 1602 C C . LEU A 1 212 ? -7.544 -4.015 20.236 1.00 94.00 212 LEU A C 1
ATOM 1604 O O . LEU A 1 212 ? -8.602 -4.335 19.687 1.00 94.00 212 LEU A O 1
ATOM 1608 N N . ALA A 1 213 ? -6.358 -4.438 19.814 1.00 94.94 213 ALA A N 1
ATOM 1609 C CA . ALA A 1 213 ? -6.184 -5.395 18.733 1.00 94.94 213 ALA A CA 1
ATOM 1610 C C . ALA A 1 213 ? -4.978 -6.303 19.000 1.00 94.94 213 ALA A C 1
ATOM 1612 O O . ALA A 1 213 ? -3.973 -5.868 19.574 1.00 94.94 213 ALA A O 1
ATOM 1613 N N . CYS A 1 214 ? -5.069 -7.543 18.527 1.00 95.50 214 CYS A N 1
ATOM 1614 C CA . CYS A 1 214 ? -3.905 -8.398 18.310 1.00 95.50 214 CYS A CA 1
ATOM 1615 C C . CYS A 1 214 ? -3.505 -8.293 16.842 1.00 95.50 214 CYS A C 1
ATOM 1617 O O . CYS A 1 214 ? -4.374 -8.333 15.975 1.00 95.50 214 CYS A O 1
ATOM 1619 N N . SER A 1 215 ? -2.215 -8.167 16.556 1.00 95.31 215 SER A N 1
ATOM 1620 C CA . SER A 1 215 ? -1.718 -8.113 15.180 1.00 95.31 215 SER A CA 1
ATOM 1621 C C . SER A 1 215 ? -0.437 -8.909 15.004 1.00 95.31 215 SER A C 1
ATOM 1623 O O . SER A 1 215 ? 0.270 -9.206 15.971 1.00 95.31 215 SER A O 1
ATOM 1625 N N . GLY A 1 216 ? -0.126 -9.233 13.759 1.00 95.25 216 GLY A N 1
ATOM 1626 C CA . GLY A 1 216 ? 1.130 -9.855 13.385 1.00 95.25 216 GLY A CA 1
ATOM 1627 C C . GLY A 1 216 ? 1.343 -9.823 11.881 1.00 95.25 216 GLY A C 1
ATOM 1628 O O . GLY A 1 216 ? 0.545 -9.266 11.124 1.00 95.25 216 GLY A O 1
ATOM 1629 N N . TRP A 1 217 ? 2.437 -10.449 11.457 1.00 94.88 217 TRP A N 1
ATOM 1630 C CA . TRP A 1 217 ? 2.791 -10.563 10.050 1.00 94.88 217 TRP A CA 1
ATOM 1631 C C . TRP A 1 217 ? 3.163 -11.994 9.711 1.00 94.88 217 TRP A C 1
ATOM 1633 O O . TRP A 1 217 ? 3.881 -12.656 10.465 1.00 94.88 217 TRP A O 1
ATOM 1643 N N . PHE A 1 218 ? 2.709 -12.442 8.550 1.00 93.50 218 PHE A N 1
ATOM 1644 C CA . PHE A 1 218 ? 3.343 -13.550 7.863 1.00 93.50 218 PHE A CA 1
ATOM 1645 C C . PHE A 1 218 ? 4.580 -13.029 7.145 1.00 93.50 218 PHE A C 1
ATOM 1647 O O . PHE A 1 218 ? 4.595 -11.914 6.619 1.00 93.50 218 PHE A O 1
ATOM 1654 N N . HIS A 1 219 ? 5.634 -13.832 7.187 1.00 89.69 219 HIS A N 1
ATOM 1655 C CA . HIS A 1 219 ? 6.895 -13.529 6.542 1.00 89.69 219 HIS A CA 1
ATOM 1656 C C . HIS A 1 219 ? 7.140 -14.538 5.429 1.00 89.69 219 HIS A C 1
ATOM 1658 O O . HIS A 1 219 ? 6.874 -15.729 5.596 1.00 89.69 219 HIS A O 1
ATOM 1664 N N . GLU A 1 220 ? 7.699 -14.066 4.326 1.00 86.75 220 GLU A N 1
ATOM 1665 C CA . GLU A 1 220 ? 8.226 -14.914 3.266 1.00 86.75 220 GLU A CA 1
ATOM 1666 C C . GLU A 1 220 ? 9.746 -14.795 3.182 1.00 86.75 220 GLU A C 1
ATOM 1668 O O . GLU A 1 220 ? 10.342 -13.792 3.593 1.00 86.75 220 GLU A O 1
ATOM 1673 N N . HIS A 1 221 ? 10.379 -15.846 2.668 1.00 83.25 221 HIS A N 1
ATOM 1674 C CA . HIS A 1 221 ? 11.815 -15.859 2.443 1.00 83.25 221 HIS A CA 1
ATOM 1675 C C . HIS A 1 221 ? 12.170 -14.983 1.245 1.00 83.25 221 HIS A C 1
ATOM 1677 O O . HIS A 1 221 ? 11.606 -15.127 0.162 1.00 83.25 221 HIS A O 1
ATOM 1683 N N . VAL A 1 222 ? 13.154 -14.112 1.436 1.00 75.75 222 VAL A N 1
ATOM 1684 C CA . VAL A 1 222 ? 13.814 -13.406 0.345 1.00 75.75 222 VAL A CA 1
ATOM 1685 C C . VAL A 1 222 ? 14.927 -14.321 -0.141 1.00 75.75 222 VAL A C 1
ATOM 1687 O O . VAL A 1 222 ? 15.933 -14.524 0.543 1.00 75.75 222 VAL A O 1
ATOM 1690 N N . TYR A 1 223 ? 14.714 -14.937 -1.299 1.00 62.94 223 TYR A N 1
ATOM 1691 C CA . TYR A 1 223 ? 15.735 -15.770 -1.916 1.00 62.94 223 TYR A CA 1
ATOM 1692 C C . TYR A 1 223 ? 16.921 -14.897 -2.352 1.00 62.94 223 TYR A C 1
ATOM 1694 O O . TYR A 1 223 ? 16.703 -13.803 -2.880 1.00 62.94 223 TYR A O 1
ATOM 1702 N N . PRO A 1 224 ? 18.173 -15.336 -2.129 1.00 55.75 224 PRO A N 1
ATOM 1703 C CA . PRO A 1 224 ? 19.329 -14.586 -2.588 1.00 55.75 224 PRO A CA 1
ATOM 1704 C C . PRO A 1 224 ? 19.319 -14.466 -4.123 1.00 55.75 224 PRO A C 1
ATOM 1706 O O . PRO A 1 224 ? 18.888 -15.409 -4.808 1.00 55.75 224 PRO A O 1
ATOM 1709 N N . PRO A 1 225 ? 19.802 -13.331 -4.667 1.00 48.31 225 PRO A N 1
ATOM 1710 C CA . PRO A 1 225 ? 19.895 -13.126 -6.108 1.00 48.31 225 PRO A CA 1
ATOM 1711 C C . PRO A 1 225 ? 20.684 -14.278 -6.748 1.00 48.31 225 PRO A C 1
ATOM 1713 O O . PRO A 1 225 ? 21.723 -14.689 -6.234 1.00 48.31 225 PRO A O 1
ATOM 1716 N N . GLY A 1 226 ? 20.142 -14.854 -7.827 1.00 49.00 226 GLY A N 1
ATOM 1717 C CA . GLY A 1 226 ? 20.733 -15.996 -8.543 1.00 49.00 226 GLY A CA 1
ATOM 1718 C C . GLY A 1 226 ? 20.029 -17.348 -8.355 1.00 49.00 226 GLY A C 1
ATOM 1719 O O . GLY A 1 226 ? 20.341 -18.296 -9.070 1.00 49.00 226 GLY A O 1
ATOM 1720 N N . THR A 1 227 ? 19.030 -17.454 -7.475 1.00 50.78 227 THR A N 1
ATOM 1721 C CA . THR A 1 227 ? 18.163 -18.650 -7.374 1.00 50.78 227 THR A CA 1
ATOM 1722 C C . THR A 1 227 ? 16.871 -18.492 -8.182 1.00 50.78 227 THR A C 1
ATOM 1724 O O . THR A 1 227 ? 15.778 -18.805 -7.721 1.00 50.78 227 THR A O 1
ATOM 1727 N N . HIS A 1 228 ? 16.973 -18.015 -9.425 1.00 43.91 228 HIS A N 1
ATOM 1728 C CA . HIS A 1 228 ? 15.853 -18.095 -10.362 1.00 43.91 228 HIS A CA 1
ATOM 1729 C C . HIS A 1 228 ? 15.692 -19.550 -10.811 1.00 43.91 228 HIS A C 1
ATOM 1731 O O . HIS A 1 228 ? 16.293 -19.988 -11.789 1.00 43.91 228 HIS A O 1
ATOM 1737 N N . THR A 1 229 ? 14.849 -20.315 -10.120 1.00 39.59 229 THR A N 1
ATOM 1738 C CA . THR A 1 229 ? 14.102 -21.348 -10.839 1.00 39.59 229 THR A CA 1
ATOM 1739 C C . THR A 1 229 ? 13.057 -20.600 -11.649 1.00 39.59 229 THR A C 1
ATOM 1741 O O . THR A 1 229 ? 12.184 -19.937 -11.094 1.00 39.59 229 THR A O 1
ATOM 1744 N N . ALA A 1 230 ? 13.211 -20.619 -12.972 1.00 34.41 230 ALA A N 1
ATOM 1745 C CA . ALA A 1 230 ? 12.184 -20.148 -13.882 1.00 34.41 230 ALA A CA 1
ATOM 1746 C C . ALA A 1 230 ? 10.889 -20.898 -13.546 1.00 34.41 230 ALA A C 1
ATOM 1748 O O . ALA A 1 230 ? 10.789 -22.102 -13.777 1.00 34.41 230 ALA A O 1
ATOM 1749 N N . VAL A 1 231 ? 9.933 -20.206 -12.929 1.00 34.31 231 VAL A N 1
ATOM 1750 C CA . VAL A 1 231 ? 8.576 -20.730 -12.809 1.00 34.31 231 VAL A CA 1
ATOM 1751 C C . VAL A 1 231 ? 7.948 -20.522 -14.182 1.00 34.31 231 VAL A C 1
ATOM 1753 O O . VAL A 1 231 ? 7.769 -19.379 -14.609 1.00 34.31 231 VAL A O 1
ATOM 1756 N N . ALA A 1 232 ? 7.775 -21.639 -14.888 1.00 30.81 232 ALA A N 1
ATOM 1757 C CA . ALA A 1 232 ? 7.083 -21.739 -16.167 1.00 30.81 232 ALA A CA 1
ATOM 1758 C C . ALA A 1 232 ? 5.590 -21.420 -16.030 1.00 30.81 232 ALA A C 1
ATOM 1760 O O . ALA A 1 232 ? 5.035 -21.669 -14.934 1.00 30.81 232 ALA A O 1
#

Organism: NCBI:txid156174

Foldseek 3Di:
DDADEAEDDPDDPPDDDDDDDDDDDPPPPPPFDKDFFKKKKFFADAPDDCVQWPFWKKKWAFPWDELDDAADDQLKGFFKWQPDDPVGHIWTWIWDQQPDPDGFFIWIWTADNVGDIDTQFGTDGDDCCCVDQCVLVVCLVPGGDDVNRSVRIDTQCNDCPPCVVVPPADDCCHDPSRIGIDIHGSHGPDMDMDTPRRMDIDTTHTPDDHTYMYMYGDMDGRDPRPPDPPPD